Protein AF-A0A6A7KCE5-F1 (afdb_monomer_lite)

Organism: NCBI:txid2655001

Structure (mmCIF, N/CA/C/O backbone):
data_AF-A0A6A7KCE5-F1
#
_entry.id   AF-A0A6A7KCE5-F1
#
loop_
_atom_site.group_PDB
_atom_site.id
_atom_site.type_symbol
_atom_site.label_atom_id
_atom_site.label_alt_id
_atom_site.label_comp_id
_atom_site.label_asym_id
_atom_site.label_entity_id
_atom_site.label_seq_id
_atom_site.pdbx_PDB_ins_code
_atom_site.Cartn_x
_atom_site.Cartn_y
_atom_site.Cartn_z
_atom_site.occupancy
_atom_site.B_iso_or_equiv
_atom_site.auth_seq_id
_atom_site.auth_comp_id
_atom_site.auth_asym_id
_atom_site.auth_atom_id
_atom_site.pdbx_PDB_model_num
ATOM 1 N N . MET A 1 1 ? -9.784 -2.469 41.084 1.00 46.31 1 MET A N 1
ATOM 2 C CA . MET A 1 1 ? -9.410 -1.742 42.316 1.00 46.31 1 MET A CA 1
ATOM 3 C C . MET A 1 1 ? -8.816 -0.360 42.020 1.00 46.31 1 MET A C 1
ATOM 5 O O . MET A 1 1 ? -9.469 0.611 42.358 1.00 46.31 1 MET A O 1
ATOM 9 N N . LYS A 1 2 ? -7.719 -0.232 41.249 1.00 43.25 2 LYS A N 1
ATOM 10 C CA . LYS A 1 2 ? -7.120 1.079 40.878 1.00 43.25 2 LYS A CA 1
ATOM 11 C C . LYS A 1 2 ? -8.030 2.068 40.113 1.00 43.25 2 LYS A C 1
ATOM 13 O O . LYS A 1 2 ? -7.834 3.268 40.221 1.00 43.25 2 LYS A O 1
ATOM 18 N N . ILE A 1 3 ? -9.021 1.582 39.354 1.00 41.06 3 ILE A N 1
ATOM 19 C CA . ILE A 1 3 ? -9.961 2.438 38.593 1.00 41.06 3 ILE A CA 1
ATOM 20 C C . ILE A 1 3 ? -10.984 3.125 39.515 1.00 41.06 3 ILE A C 1
ATOM 22 O O . ILE A 1 3 ? -11.321 4.288 39.305 1.00 41.06 3 ILE A O 1
ATOM 26 N N . ILE A 1 4 ? -11.427 2.428 40.565 1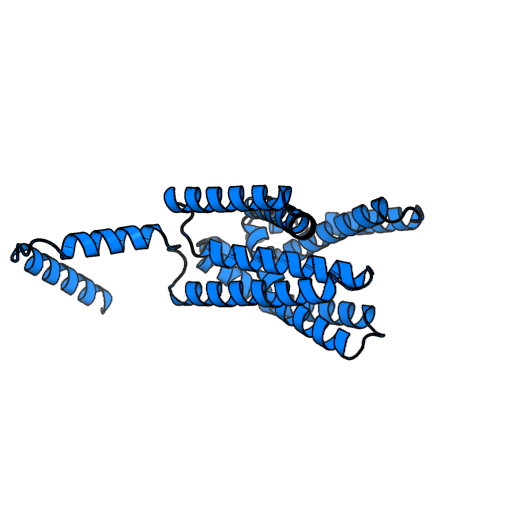.00 46.06 4 ILE A N 1
ATOM 27 C CA . ILE A 1 4 ? -12.390 2.952 41.545 1.00 46.06 4 ILE A CA 1
ATOM 28 C C . ILE A 1 4 ? -11.715 4.023 42.411 1.00 46.06 4 ILE A C 1
ATOM 30 O O . ILE A 1 4 ? -12.285 5.081 42.642 1.00 46.06 4 ILE A O 1
ATOM 34 N N . GLU A 1 5 ? -10.455 3.802 42.789 1.00 44.31 5 GLU A N 1
ATOM 35 C CA . GLU A 1 5 ? -9.625 4.788 43.495 1.00 44.31 5 GLU A CA 1
ATOM 36 C C . GLU A 1 5 ? -9.408 6.071 42.678 1.00 44.31 5 GLU A C 1
ATOM 38 O O . GLU A 1 5 ? -9.480 7.175 43.215 1.00 44.31 5 GLU A O 1
ATOM 43 N N . SER A 1 6 ? -9.205 5.945 41.361 1.00 46.03 6 SER A N 1
ATOM 44 C CA . SER A 1 6 ? -9.100 7.110 40.478 1.00 46.03 6 SER A CA 1
ATOM 45 C C . SER A 1 6 ? -10.426 7.846 40.276 1.00 46.03 6 SER A C 1
ATOM 47 O O . SER A 1 6 ? -10.401 9.055 40.088 1.00 46.03 6 SER A O 1
ATOM 49 N N . GLN A 1 7 ? -11.572 7.159 40.334 1.00 48.94 7 GLN A N 1
ATOM 50 C CA . GLN A 1 7 ? -12.887 7.808 40.265 1.00 48.94 7 GLN A CA 1
ATOM 51 C C . GLN A 1 7 ? -13.210 8.558 41.560 1.00 48.94 7 GLN A C 1
ATOM 53 O O . GLN A 1 7 ? -13.628 9.709 41.494 1.00 48.94 7 GLN A O 1
ATOM 58 N N . LYS A 1 8 ? -12.888 7.967 42.716 1.00 56.38 8 LYS A N 1
ATOM 59 C CA . LYS A 1 8 ? -13.059 8.605 44.028 1.00 56.38 8 LYS A CA 1
ATOM 60 C C . LYS A 1 8 ? -12.206 9.867 44.180 1.00 56.38 8 LYS A C 1
ATOM 62 O O . LYS A 1 8 ? -12.709 10.898 44.600 1.00 56.38 8 LYS A O 1
ATOM 67 N N . ARG A 1 9 ? -10.949 9.830 43.714 1.00 50.66 9 ARG A N 1
ATOM 68 C CA . ARG A 1 9 ? -10.085 11.026 43.662 1.00 50.66 9 ARG A CA 1
ATOM 69 C C . ARG A 1 9 ? -10.615 12.124 42.741 1.00 50.66 9 ARG A C 1
ATOM 71 O O . ARG A 1 9 ? -10.353 13.291 42.993 1.00 50.66 9 ARG A O 1
ATOM 78 N N . ILE A 1 10 ? -11.319 11.776 41.664 1.00 54.38 10 ILE A N 1
ATOM 79 C CA . ILE A 1 10 ? -11.921 12.763 40.754 1.00 54.38 10 ILE A CA 1
ATOM 80 C C . ILE A 1 10 ? -13.156 13.407 41.398 1.00 54.38 10 ILE A C 1
ATOM 82 O O . ILE A 1 10 ? -13.377 14.599 41.212 1.00 54.38 10 ILE A O 1
ATOM 86 N N . GLU A 1 11 ? -13.936 12.649 42.169 1.00 63.12 11 GLU A N 1
ATOM 87 C CA . GLU A 1 11 ? -15.069 13.178 42.939 1.00 63.12 11 GLU A CA 1
ATOM 88 C C . GLU A 1 11 ? -14.607 14.081 44.090 1.00 63.12 11 GLU A C 1
ATOM 90 O O . GLU A 1 11 ? -15.118 15.190 44.217 1.00 63.12 11 GLU A O 1
ATOM 95 N N . GLU A 1 12 ? -13.567 13.687 44.831 1.00 58.75 12 GLU A N 1
ATOM 96 C CA . GLU A 1 12 ? -12.960 14.512 45.889 1.00 58.75 12 GLU A CA 1
ATOM 97 C C . GLU A 1 12 ? -12.362 15.817 45.332 1.00 58.75 12 GLU A C 1
ATOM 99 O O . GLU A 1 12 ? -12.558 16.888 45.901 1.00 58.75 12 GLU A O 1
ATOM 104 N N . LEU A 1 13 ? -11.695 15.772 44.172 1.00 53.16 13 LEU A N 1
ATOM 105 C CA . LEU A 1 13 ? -11.182 16.978 43.508 1.00 53.16 13 LEU A CA 1
ATOM 106 C C . LEU A 1 13 ? -12.303 17.884 42.965 1.00 53.16 13 LEU A C 1
ATOM 108 O O . LEU A 1 13 ? -12.124 19.100 42.909 1.00 53.16 13 LEU A O 1
ATOM 112 N N . ASN A 1 14 ? -13.457 17.319 42.595 1.00 54.06 14 ASN A N 1
ATOM 113 C CA . ASN A 1 14 ? -14.632 18.088 42.174 1.00 54.06 14 ASN A CA 1
ATOM 114 C C . ASN A 1 14 ? -15.358 18.749 43.355 1.00 54.06 14 ASN A C 1
ATOM 116 O O . ASN A 1 14 ? -15.915 19.831 43.181 1.00 54.06 14 ASN A O 1
ATOM 120 N N . GLU A 1 15 ? -15.360 18.136 44.541 1.00 53.59 15 GLU A N 1
ATOM 121 C CA . GLU A 1 15 ? -15.870 18.779 45.760 1.00 53.59 15 GLU A CA 1
ATOM 122 C C . GLU A 1 15 ? -14.943 19.893 46.248 1.00 53.59 15 GLU A C 1
ATOM 124 O O . GLU A 1 15 ? -15.411 20.987 46.560 1.00 53.59 15 GLU A O 1
ATOM 129 N N . ILE A 1 16 ? -13.625 19.673 46.220 1.00 52.59 16 ILE A N 1
ATOM 130 C CA . ILE A 1 16 ? -12.639 20.708 46.568 1.00 52.59 16 ILE A CA 1
ATOM 131 C C . ILE A 1 16 ? -12.721 21.888 45.583 1.00 52.59 16 ILE A C 1
ATOM 133 O O . ILE A 1 16 ? -12.673 23.045 45.996 1.00 52.59 16 ILE A O 1
ATOM 137 N N . GLY A 1 17 ? -12.931 21.614 44.291 1.00 45.28 17 GLY A N 1
ATOM 138 C CA . GLY A 1 17 ? -13.134 22.641 43.263 1.00 45.28 17 GLY A CA 1
ATOM 139 C C . GLY A 1 17 ? -14.465 23.398 43.359 1.00 45.28 17 GLY A C 1
ATOM 140 O O . GLY A 1 17 ? -14.570 24.485 42.805 1.00 45.28 17 GLY A O 1
ATOM 141 N N . LYS A 1 18 ? -15.473 22.869 44.068 1.00 48.34 18 LYS A N 1
ATOM 142 C CA . LYS A 1 18 ? -16.727 23.591 44.357 1.00 48.34 18 LYS A CA 1
ATOM 143 C C . LYS A 1 18 ? -16.596 24.577 45.519 1.00 48.34 18 LYS A C 1
ATOM 145 O O . LYS A 1 18 ? -17.364 25.528 45.575 1.00 48.34 18 LYS A O 1
ATOM 150 N N . HIS A 1 19 ? -15.650 24.351 46.431 1.00 46.03 19 HIS A N 1
ATOM 151 C CA . HIS A 1 19 ? -15.385 25.240 47.568 1.00 46.03 19 HIS A CA 1
ATOM 152 C C . HIS A 1 19 ? -14.344 26.326 47.278 1.00 46.03 19 HIS A C 1
ATOM 154 O O . HIS A 1 19 ? -14.174 27.247 48.072 1.00 46.03 19 HIS A O 1
ATOM 160 N N . LEU A 1 20 ? -13.674 26.237 46.133 1.00 44.22 20 LEU A N 1
ATOM 161 C CA . LEU A 1 20 ? -12.756 27.241 45.628 1.00 44.22 20 LEU A CA 1
ATOM 162 C C . LEU A 1 20 ? -13.367 27.832 44.357 1.00 44.22 20 LEU A C 1
ATOM 164 O O . LEU A 1 20 ? -13.088 27.366 43.254 1.00 44.22 20 LEU A O 1
ATOM 168 N N . GLU A 1 21 ? -14.187 28.873 44.515 1.00 43.47 21 GLU A N 1
ATOM 169 C CA . GLU A 1 21 ? -14.404 29.879 43.468 1.00 43.47 21 GLU A CA 1
ATOM 170 C C . GLU A 1 21 ? -13.057 30.562 43.173 1.00 43.47 21 GLU A C 1
ATOM 172 O O . GLU A 1 21 ? -12.778 31.680 43.589 1.00 43.47 21 GLU A O 1
ATOM 177 N N . VAL A 1 22 ? -12.162 29.840 42.503 1.00 44.31 22 VAL A N 1
ATOM 178 C CA . VAL A 1 22 ? -10.971 30.399 41.875 1.00 44.31 22 VAL A CA 1
ATOM 179 C C . VAL A 1 22 ? -11.332 30.557 40.410 1.00 44.31 22 VAL A C 1
ATOM 181 O O . VAL A 1 22 ? -11.270 29.627 39.600 1.00 44.31 22 VAL A O 1
ATOM 184 N N . GLU A 1 23 ? -11.813 31.760 40.124 1.00 44.47 23 GLU A N 1
ATOM 185 C CA . GLU A 1 23 ? -12.074 32.291 38.799 1.00 44.47 23 GLU A CA 1
ATOM 186 C C . GLU A 1 23 ? -10.864 32.077 37.871 1.00 44.47 23 GLU A C 1
ATOM 188 O O . GLU A 1 23 ? -9.713 32.303 38.241 1.00 44.47 23 GLU A O 1
ATOM 193 N N . GLY A 1 24 ? -11.131 31.661 36.630 1.00 46.12 24 GLY A N 1
ATOM 194 C CA . GLY A 1 24 ? -10.226 31.914 35.506 1.00 46.12 24 GLY A CA 1
ATOM 195 C C . GLY A 1 24 ? -9.700 30.692 34.755 1.00 46.12 24 GLY A C 1
ATOM 196 O O . GLY A 1 24 ? -9.958 30.568 33.561 1.00 46.12 24 GLY A O 1
ATOM 197 N N . GLU A 1 25 ? -8.959 29.780 35.389 1.00 42.69 25 GLU A N 1
ATOM 198 C CA . GLU A 1 25 ? -8.077 28.872 34.619 1.00 42.69 25 GLU A CA 1
ATOM 199 C C . GLU A 1 25 ? -8.590 27.433 34.440 1.00 42.69 25 GLU A C 1
ATOM 201 O O . GLU A 1 25 ? -8.378 26.810 33.392 1.00 42.69 25 GLU A O 1
ATOM 206 N N . ILE A 1 26 ? -9.325 26.894 35.414 1.00 49.47 26 ILE A N 1
ATOM 207 C CA . ILE A 1 26 ? -9.824 25.506 35.383 1.00 49.47 26 ILE A CA 1
ATOM 208 C C . ILE A 1 26 ? -10.863 25.268 34.262 1.00 49.47 26 ILE A C 1
ATOM 210 O O . ILE A 1 26 ? -10.744 24.254 33.561 1.00 49.47 26 ILE A O 1
ATOM 214 N N . PRO A 1 27 ? -11.829 26.176 33.995 1.00 49.03 27 PRO A N 1
ATOM 215 C CA . PRO A 1 27 ? -12.811 25.989 32.922 1.00 49.03 27 PRO A CA 1
ATOM 216 C C . PRO A 1 27 ? -12.160 25.955 31.535 1.00 49.03 27 PRO A C 1
ATOM 218 O O . PRO A 1 27 ? -12.549 25.151 30.690 1.00 49.03 27 PRO A O 1
ATOM 221 N N . ILE A 1 28 ? -11.122 26.771 31.320 1.00 53.22 28 ILE A N 1
ATOM 222 C CA . ILE A 1 28 ? -10.400 26.885 30.045 1.00 53.22 28 ILE A CA 1
ATOM 223 C C . ILE A 1 28 ? -9.588 25.618 29.765 1.00 53.22 28 ILE A C 1
ATOM 225 O O . ILE A 1 28 ? -9.569 25.120 28.636 1.00 53.22 28 ILE A O 1
ATOM 229 N N . ILE A 1 29 ? -8.938 25.054 30.787 1.00 53.22 29 ILE A N 1
ATOM 230 C CA . ILE A 1 29 ? -8.211 23.784 30.668 1.00 53.22 29 ILE A CA 1
ATOM 231 C C . ILE A 1 29 ? -9.194 22.636 30.399 1.00 53.22 29 ILE A C 1
ATOM 233 O O . ILE A 1 29 ? -8.930 21.791 29.538 1.00 53.22 29 ILE A O 1
ATOM 237 N N . TYR A 1 30 ? -10.352 22.623 31.064 1.00 53.19 30 TYR A N 1
ATOM 238 C CA . TYR A 1 30 ? -11.383 21.600 30.869 1.00 53.19 30 TYR A CA 1
ATOM 239 C C . TYR A 1 30 ? -12.011 21.663 29.465 1.00 53.19 30 TYR A C 1
ATOM 241 O O . TYR A 1 30 ? -12.125 20.639 28.782 1.00 53.19 30 TYR A O 1
ATOM 249 N N . GLU A 1 31 ? -12.331 22.867 28.986 1.00 53.81 31 GLU A N 1
ATOM 250 C CA . GLU A 1 31 ? -12.758 23.155 27.611 1.00 53.81 31 GLU A CA 1
ATOM 251 C C . GLU A 1 31 ? -11.693 22.725 26.594 1.00 53.81 31 GLU A C 1
ATOM 253 O O . GLU A 1 31 ? -12.003 21.969 25.671 1.00 53.81 31 GLU A O 1
ATOM 258 N N . ARG A 1 32 ? -10.416 23.090 26.789 1.00 49.25 32 ARG A N 1
ATOM 259 C CA . ARG A 1 32 ? -9.304 22.663 25.916 1.00 49.25 32 ARG A CA 1
ATOM 260 C C . ARG A 1 32 ? -9.139 21.148 25.876 1.00 49.25 32 ARG A C 1
ATOM 262 O O . ARG A 1 32 ? -8.936 20.593 24.797 1.00 49.25 32 ARG A O 1
ATOM 269 N N . ILE A 1 33 ? -9.244 20.448 27.006 1.00 53.72 33 ILE A N 1
ATOM 270 C CA . ILE A 1 33 ? -9.165 18.977 27.059 1.00 53.72 33 ILE A CA 1
ATOM 271 C C . ILE A 1 33 ? -10.357 18.340 26.324 1.00 53.72 33 ILE A C 1
ATOM 273 O O . ILE A 1 33 ? -10.186 17.342 25.613 1.00 53.72 33 ILE A O 1
ATOM 277 N N . LYS A 1 34 ? -11.553 18.929 26.431 1.00 54.22 34 LYS A N 1
ATOM 278 C CA . LYS A 1 34 ? -12.765 18.504 25.712 1.00 54.22 34 LYS A CA 1
ATOM 279 C C . LYS A 1 34 ? -12.653 18.753 24.202 1.00 54.22 34 LYS A C 1
ATOM 281 O O . LYS A 1 34 ? -13.031 17.884 23.415 1.00 54.22 34 LYS A O 1
ATOM 286 N N . LEU A 1 35 ? -12.059 19.874 23.791 1.00 54.28 35 LEU A N 1
ATOM 287 C CA . LEU A 1 35 ? -11.789 20.223 22.391 1.00 54.28 35 LEU A CA 1
ATOM 288 C C . LEU A 1 35 ? -10.691 19.337 21.783 1.00 54.28 35 LEU A C 1
ATOM 290 O O . LEU A 1 35 ? -10.863 18.812 20.685 1.00 54.28 35 LEU A O 1
ATOM 294 N N . MET A 1 36 ? -9.610 19.060 22.523 1.00 49.69 36 MET A N 1
ATOM 295 C CA . MET A 1 36 ? -8.555 18.125 22.107 1.00 49.69 36 MET A CA 1
ATOM 296 C C . MET A 1 36 ? -9.082 16.692 21.954 1.00 49.69 36 MET A C 1
ATOM 298 O O . MET A 1 36 ? -8.759 16.031 20.967 1.00 49.69 36 MET A O 1
ATOM 302 N N . LYS A 1 37 ? -9.960 16.219 22.853 1.00 54.28 37 LYS A N 1
ATOM 303 C CA . LYS A 1 37 ? -10.690 14.941 22.681 1.00 54.28 37 LYS A CA 1
ATOM 304 C C . LYS A 1 37 ? -11.575 14.911 21.428 1.00 54.28 37 LYS A C 1
ATOM 306 O O . LYS A 1 37 ? -11.972 13.834 20.983 1.00 54.28 37 LYS A O 1
ATOM 311 N N . LYS A 1 38 ? -11.894 16.075 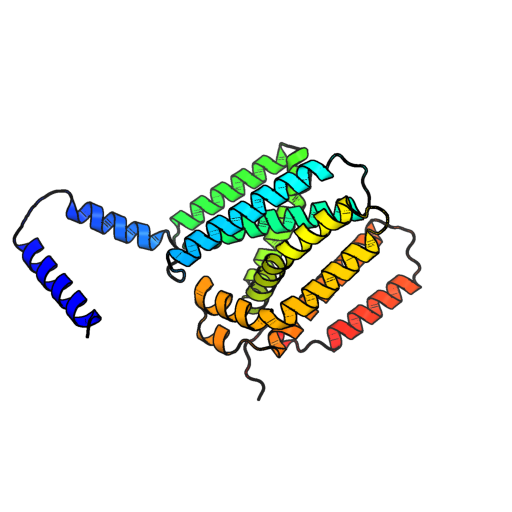20.860 1.00 66.44 38 LYS A N 1
ATOM 312 C CA . LYS A 1 38 ? -12.693 16.212 19.641 1.00 66.44 38 LYS A CA 1
ATOM 313 C C . LYS A 1 38 ? -11.835 16.221 18.374 1.00 66.44 38 LYS A C 1
ATOM 315 O O . LYS A 1 38 ? -12.369 15.880 17.323 1.00 66.44 38 LYS A O 1
ATOM 320 N N . ILE A 1 39 ? -10.555 16.598 18.444 1.00 77.12 39 ILE A N 1
ATOM 321 C CA . ILE A 1 39 ? -9.651 16.697 17.279 1.00 77.12 39 ILE A CA 1
ATOM 322 C C . ILE A 1 39 ? -8.995 15.353 16.955 1.00 77.12 39 ILE A C 1
ATOM 324 O O . ILE A 1 39 ? -8.880 14.996 15.786 1.00 77.12 39 ILE A O 1
ATOM 328 N N . TRP A 1 40 ? -8.583 14.593 17.969 1.00 81.81 40 TRP A N 1
ATOM 329 C CA . TRP A 1 40 ? -7.830 13.352 17.775 1.00 81.81 40 TRP A CA 1
ATOM 330 C C . TRP A 1 40 ? -8.732 12.124 17.643 1.00 81.81 40 TRP A C 1
ATOM 332 O O . TRP A 1 40 ? -9.752 12.018 18.321 1.00 81.81 40 TRP A O 1
ATOM 342 N N . ASN A 1 41 ? -8.328 11.158 16.817 1.00 80.25 41 ASN A N 1
ATOM 343 C CA . ASN A 1 41 ? -9.005 9.873 16.694 1.00 80.25 41 ASN A CA 1
ATOM 344 C C . ASN A 1 41 ? -8.970 9.131 18.042 1.00 80.25 41 ASN A C 1
ATOM 346 O O . ASN A 1 41 ? -7.903 8.771 18.549 1.00 80.25 41 ASN A O 1
ATOM 350 N N . ASN A 1 42 ? -10.155 8.906 18.615 1.00 81.44 42 ASN A N 1
ATOM 351 C CA . ASN A 1 42 ? -10.329 8.292 19.933 1.00 81.44 42 ASN A CA 1
ATOM 352 C C . ASN A 1 42 ? -10.130 6.768 19.930 1.00 81.44 42 ASN A C 1
ATOM 354 O O . ASN A 1 42 ? -9.976 6.175 20.997 1.00 81.44 42 ASN A O 1
ATOM 358 N N . ASN A 1 43 ? -10.087 6.133 18.755 1.00 81.19 43 ASN A N 1
ATOM 359 C CA . ASN A 1 43 ? -9.779 4.707 18.636 1.00 81.19 43 ASN A CA 1
ATOM 360 C C . ASN A 1 43 ? -8.278 4.436 18.832 1.00 81.19 43 ASN A C 1
ATOM 362 O O . ASN A 1 43 ? -7.889 3.351 19.267 1.00 81.19 43 ASN A O 1
ATOM 366 N N . MET A 1 44 ? -7.436 5.442 18.576 1.00 81.12 44 MET A N 1
ATOM 367 C CA . MET A 1 44 ? -5.983 5.333 18.643 1.00 81.12 44 MET A CA 1
ATOM 368 C C . MET A 1 44 ? -5.432 5.853 19.973 1.00 81.12 44 MET A C 1
ATOM 370 O O . MET A 1 44 ? -5.745 6.953 20.430 1.00 81.12 44 MET A O 1
ATOM 374 N N . ASN A 1 45 ? -4.530 5.082 20.582 1.00 85.62 45 ASN A N 1
ATOM 375 C CA . ASN A 1 45 ? -3.789 5.547 21.752 1.00 85.62 45 ASN A CA 1
ATOM 376 C C . ASN A 1 45 ? -2.664 6.527 21.343 1.00 85.62 45 ASN A C 1
ATOM 378 O O . ASN A 1 45 ? -2.260 6.593 20.180 1.00 85.62 45 ASN A O 1
ATOM 382 N N . LYS A 1 46 ? -2.114 7.278 22.311 1.00 85.38 46 LYS A N 1
ATOM 383 C CA . LYS A 1 46 ? -1.051 8.271 22.053 1.00 85.38 46 LYS A CA 1
ATOM 384 C C . LYS A 1 46 ? 0.175 7.664 21.352 1.00 85.38 46 LYS A C 1
ATOM 386 O O . LYS A 1 46 ? 0.723 8.306 20.464 1.00 85.38 46 LYS A O 1
ATOM 391 N N . LYS A 1 47 ? 0.573 6.439 21.718 1.00 86.62 47 LYS A N 1
ATOM 392 C CA . LYS A 1 47 ? 1.731 5.747 21.125 1.00 86.62 47 LYS A CA 1
ATOM 393 C C . LYS A 1 47 ? 1.498 5.432 19.644 1.00 86.62 47 LYS A C 1
ATOM 395 O O . LYS A 1 47 ? 2.336 5.770 18.823 1.00 86.62 47 LYS A O 1
ATOM 400 N N . SER A 1 48 ? 0.344 4.866 19.297 1.00 84.12 48 SER A N 1
ATOM 401 C CA . SER A 1 48 ? -0.053 4.565 17.918 1.00 84.12 48 SER A CA 1
ATOM 402 C C . SER A 1 48 ? -0.125 5.824 17.063 1.00 84.12 48 SER A C 1
ATOM 404 O O . SER A 1 48 ? 0.319 5.790 15.925 1.00 84.12 48 SER A O 1
ATOM 406 N N . ARG A 1 49 ? -0.613 6.947 17.611 1.00 87.62 49 ARG A N 1
ATOM 407 C CA . ARG A 1 49 ? -0.605 8.232 16.893 1.00 87.62 49 ARG A CA 1
ATOM 408 C C . ARG A 1 49 ? 0.814 8.673 16.542 1.00 87.62 49 ARG A C 1
ATOM 410 O O . ARG A 1 49 ? 1.072 8.983 15.391 1.00 87.62 49 ARG A O 1
ATOM 417 N N . ILE A 1 50 ? 1.737 8.644 17.506 1.00 89.44 50 ILE A N 1
ATOM 418 C CA . ILE A 1 50 ? 3.143 9.012 17.265 1.00 89.44 50 ILE A CA 1
ATOM 419 C C . ILE A 1 50 ? 3.776 8.085 16.223 1.00 89.44 50 ILE A C 1
ATOM 421 O O . ILE A 1 50 ? 4.403 8.568 15.289 1.00 89.44 50 ILE A O 1
ATOM 425 N N . ILE A 1 51 ? 3.564 6.771 16.343 1.00 88.81 51 ILE A N 1
ATOM 426 C CA . ILE A 1 51 ? 4.070 5.788 15.375 1.00 88.81 51 ILE A CA 1
ATOM 427 C C . ILE A 1 51 ? 3.557 6.102 13.964 1.00 88.81 51 ILE A C 1
ATOM 429 O O . ILE A 1 51 ? 4.339 6.085 13.022 1.00 88.81 51 ILE A O 1
ATOM 433 N N . PHE A 1 52 ? 2.273 6.432 13.816 1.00 87.88 52 PHE A N 1
ATOM 434 C CA . PHE A 1 52 ? 1.683 6.758 12.516 1.00 87.88 52 PHE A CA 1
ATOM 435 C C . PHE A 1 52 ? 2.251 8.054 11.930 1.00 87.88 52 PHE A C 1
ATOM 437 O O . PHE A 1 52 ? 2.524 8.083 10.736 1.00 87.88 52 PHE A O 1
ATOM 444 N N . VAL A 1 53 ? 2.497 9.088 12.750 1.00 90.12 53 VAL A N 1
ATOM 445 C CA . VAL A 1 53 ? 3.190 10.305 12.283 1.00 90.12 53 VAL A CA 1
ATOM 446 C C . VAL A 1 53 ? 4.586 9.958 11.784 1.00 90.12 53 VAL A C 1
ATOM 448 O O . VAL A 1 53 ? 4.954 10.350 10.685 1.00 90.12 53 VAL A O 1
ATOM 451 N N . VAL A 1 54 ? 5.358 9.216 12.579 1.00 92.75 54 VAL A N 1
ATOM 452 C CA . VAL A 1 54 ? 6.748 8.884 12.243 1.00 92.75 54 VAL A CA 1
ATOM 453 C C . VAL A 1 54 ? 6.811 8.051 10.966 1.00 92.75 54 VAL A C 1
ATOM 455 O O . VAL A 1 54 ? 7.545 8.410 10.052 1.00 92.75 54 VAL A O 1
ATOM 458 N N . ILE A 1 55 ? 6.009 6.987 10.861 1.00 91.38 55 ILE A N 1
ATOM 459 C CA . ILE A 1 55 ? 5.955 6.159 9.649 1.00 91.38 55 ILE A CA 1
ATOM 460 C C . ILE A 1 55 ? 5.470 6.988 8.457 1.00 91.38 55 ILE A C 1
ATOM 462 O O . ILE A 1 55 ? 6.076 6.918 7.393 1.00 91.38 55 ILE A O 1
ATOM 466 N N . GLY A 1 56 ? 4.427 7.804 8.630 1.00 88.69 56 GLY A N 1
ATOM 467 C CA . GLY A 1 56 ? 3.901 8.653 7.563 1.00 88.69 56 GLY A CA 1
ATOM 468 C C . GLY A 1 56 ? 4.941 9.632 7.021 1.00 88.69 56 GLY A C 1
ATOM 469 O O . GLY A 1 56 ? 5.120 9.731 5.810 1.00 88.69 56 GLY A O 1
ATOM 470 N N . LEU A 1 57 ? 5.694 10.291 7.904 1.00 90.31 57 LEU A N 1
ATOM 471 C CA . LEU A 1 57 ? 6.782 11.189 7.512 1.00 90.31 57 LEU A CA 1
ATOM 472 C C . LEU A 1 57 ? 7.926 10.445 6.817 1.00 90.31 57 LEU A C 1
ATOM 474 O O . LEU A 1 57 ? 8.431 10.936 5.813 1.00 90.31 57 LEU A O 1
ATOM 478 N N . ILE A 1 58 ? 8.310 9.261 7.307 1.00 92.25 58 ILE A N 1
ATOM 479 C CA . ILE A 1 58 ? 9.333 8.418 6.668 1.00 92.25 58 ILE A CA 1
ATOM 480 C C . ILE A 1 58 ? 8.916 8.057 5.239 1.00 92.25 58 ILE A C 1
ATOM 482 O O . ILE A 1 58 ? 9.710 8.226 4.315 1.00 92.25 58 ILE A O 1
ATOM 486 N N . LEU A 1 59 ? 7.670 7.605 5.055 1.00 88.38 59 LEU A N 1
ATOM 487 C CA . LEU A 1 59 ? 7.124 7.266 3.740 1.00 88.38 59 LEU A CA 1
ATOM 488 C C . LEU A 1 59 ? 7.175 8.467 2.796 1.00 88.38 59 LEU A C 1
ATOM 490 O O . LEU A 1 59 ? 7.670 8.332 1.680 1.00 88.38 59 LEU A O 1
ATOM 494 N N . ILE A 1 60 ? 6.724 9.640 3.250 1.00 87.12 60 ILE A N 1
ATOM 495 C CA . ILE A 1 60 ? 6.713 10.861 2.436 1.00 87.12 60 ILE A CA 1
ATOM 496 C C . ILE A 1 60 ? 8.136 11.282 2.071 1.00 87.12 60 ILE A C 1
ATOM 498 O O . ILE A 1 60 ? 8.420 11.483 0.893 1.00 87.12 60 ILE A O 1
ATOM 502 N N . ILE A 1 61 ? 9.034 11.410 3.051 1.00 89.06 61 ILE A N 1
ATOM 503 C CA . ILE A 1 61 ? 10.384 11.948 2.837 1.00 89.06 61 ILE A CA 1
ATOM 504 C C . ILE A 1 61 ? 11.188 11.033 1.918 1.00 89.06 61 ILE A C 1
ATOM 506 O O . ILE A 1 61 ? 11.687 11.491 0.892 1.00 89.06 61 ILE A O 1
ATOM 510 N N . ILE A 1 62 ? 11.294 9.743 2.254 1.00 90.62 62 ILE A N 1
ATOM 511 C CA . ILE A 1 62 ? 12.124 8.809 1.485 1.00 90.62 62 ILE A CA 1
ATOM 512 C C . ILE A 1 62 ? 11.582 8.677 0.062 1.00 90.62 62 ILE A C 1
ATOM 514 O O . ILE A 1 62 ? 12.345 8.778 -0.894 1.00 90.62 62 ILE A O 1
ATOM 518 N N . SER A 1 63 ? 10.265 8.529 -0.091 1.00 88.31 63 SER A N 1
ATOM 519 C CA . SER A 1 63 ? 9.657 8.370 -1.414 1.00 88.31 63 SER A CA 1
ATOM 520 C C . SER A 1 63 ? 9.766 9.636 -2.255 1.00 88.31 63 SER A C 1
ATOM 522 O O . SER A 1 63 ? 9.977 9.528 -3.455 1.00 88.31 63 SER A O 1
ATOM 524 N N . SER A 1 64 ? 9.684 10.825 -1.650 1.00 85.44 64 SER A N 1
ATOM 525 C CA . SER A 1 64 ? 9.877 12.092 -2.371 1.00 85.44 64 SER A CA 1
ATOM 526 C C . SER A 1 64 ? 11.319 12.254 -2.853 1.00 85.44 64 SER A C 1
ATOM 528 O O . SER A 1 64 ? 11.541 12.673 -3.986 1.00 85.44 64 SER A O 1
ATOM 530 N N . ILE A 1 65 ? 12.303 11.877 -2.027 1.00 86.25 65 ILE A N 1
ATOM 531 C CA . ILE A 1 65 ? 13.721 11.886 -2.414 1.00 86.25 65 ILE A CA 1
ATOM 532 C C . ILE A 1 65 ? 13.960 10.897 -3.560 1.00 86.25 65 ILE A C 1
ATOM 534 O O . ILE A 1 65 ? 14.532 11.272 -4.582 1.00 86.25 65 ILE A O 1
ATOM 538 N N . SER A 1 66 ? 13.489 9.653 -3.428 1.00 85.88 66 SER A N 1
ATOM 539 C CA . SER A 1 66 ? 13.615 8.634 -4.477 1.00 85.88 66 SER A CA 1
ATOM 540 C C . SER A 1 66 ? 12.924 9.050 -5.776 1.00 85.88 66 SER A C 1
ATOM 542 O O . SER A 1 66 ? 13.502 8.875 -6.848 1.00 85.88 66 SER A O 1
ATOM 544 N N . PHE A 1 67 ? 11.733 9.652 -5.684 1.00 84.31 67 PHE A N 1
ATOM 545 C CA . PHE A 1 67 ? 11.011 10.200 -6.830 1.00 84.31 67 PHE A CA 1
ATOM 546 C C . PHE A 1 67 ? 11.849 11.264 -7.538 1.00 84.31 67 PHE A C 1
ATOM 548 O O . PHE A 1 67 ? 12.060 11.167 -8.740 1.00 84.31 67 PHE A O 1
ATOM 555 N N . PHE A 1 68 ? 12.385 12.240 -6.800 1.00 81.88 68 PHE A N 1
ATOM 556 C CA . PHE A 1 68 ? 13.180 13.324 -7.377 1.00 81.88 68 PHE A CA 1
ATOM 557 C C . PHE A 1 68 ? 14.463 12.825 -8.055 1.00 81.88 68 PHE A C 1
ATOM 559 O O . PHE A 1 68 ? 14.802 13.283 -9.144 1.00 81.88 68 PHE A O 1
ATOM 566 N N . ILE A 1 69 ? 15.152 11.851 -7.449 1.00 83.31 69 ILE A N 1
ATOM 567 C CA . ILE A 1 69 ? 16.354 11.239 -8.035 1.00 83.31 69 ILE A CA 1
ATOM 568 C C . ILE A 1 69 ? 16.014 10.558 -9.365 1.00 83.31 69 ILE A C 1
ATOM 570 O O . ILE A 1 69 ? 16.735 10.733 -10.345 1.00 83.31 69 ILE A O 1
ATOM 574 N N . LYS A 1 70 ? 14.923 9.786 -9.415 1.00 81.69 70 LYS A N 1
ATOM 575 C CA . LYS A 1 70 ? 14.564 8.994 -10.599 1.00 81.69 70 LYS A CA 1
ATOM 576 C C . LYS A 1 70 ? 13.826 9.772 -11.683 1.00 81.69 70 LYS A C 1
ATOM 578 O O . LYS A 1 70 ? 13.962 9.417 -12.843 1.00 81.69 70 LYS A O 1
ATOM 583 N N . TYR A 1 71 ? 13.126 10.851 -11.343 1.00 77.56 71 TYR A N 1
ATOM 584 C CA . TYR A 1 71 ? 12.347 11.647 -12.298 1.00 77.56 71 TYR A CA 1
ATOM 585 C C . TYR A 1 71 ? 13.195 12.252 -13.430 1.00 77.56 71 TYR A C 1
ATOM 587 O O . TYR A 1 71 ? 12.698 12.429 -14.534 1.00 77.56 71 TYR A O 1
ATOM 595 N N . ASN A 1 72 ? 14.471 12.548 -13.162 1.00 73.75 72 ASN A N 1
ATOM 596 C CA . ASN A 1 72 ? 15.383 13.162 -14.134 1.00 73.75 72 ASN A CA 1
ATOM 597 C C . ASN A 1 72 ? 16.169 12.147 -14.989 1.00 73.75 72 ASN A C 1
ATOM 599 O O . ASN A 1 72 ? 17.052 12.558 -15.737 1.00 73.75 72 ASN A O 1
ATOM 603 N N . HIS A 1 73 ? 15.916 10.845 -14.838 1.00 74.06 73 HIS A N 1
ATOM 604 C CA . HIS A 1 73 ? 16.549 9.807 -15.657 1.00 74.06 73 HIS A CA 1
ATOM 605 C C . HIS A 1 73 ? 15.716 9.514 -16.910 1.00 74.06 73 HIS A C 1
ATOM 607 O O . HIS A 1 73 ? 14.525 9.830 -16.953 1.00 74.06 73 HIS A O 1
ATOM 613 N N . ASP A 1 74 ? 16.339 8.894 -17.915 1.00 71.88 74 ASP A N 1
ATOM 614 C CA . ASP A 1 74 ? 15.643 8.497 -19.138 1.00 71.88 74 ASP A CA 1
ATOM 615 C C . ASP A 1 74 ? 14.451 7.570 -18.827 1.00 71.88 74 ASP A C 1
ATOM 617 O O . ASP A 1 74 ? 14.560 6.675 -17.980 1.00 71.88 74 ASP A O 1
ATOM 621 N N . PRO A 1 75 ? 13.296 7.779 -19.484 1.00 66.75 75 PRO A N 1
ATOM 622 C CA . PRO A 1 75 ? 12.079 7.048 -19.180 1.00 66.75 75 PRO A CA 1
ATOM 623 C C . PRO A 1 75 ? 12.168 5.603 -19.679 1.00 66.75 75 PRO A C 1
ATOM 625 O O . PRO A 1 75 ? 11.974 5.319 -20.860 1.00 66.75 75 PRO A O 1
ATOM 628 N N . ASP A 1 76 ? 12.394 4.677 -18.753 1.00 73.25 76 ASP A N 1
ATOM 629 C CA . ASP A 1 76 ? 12.204 3.244 -18.955 1.00 73.25 76 ASP A CA 1
ATOM 630 C C . ASP A 1 76 ? 11.108 2.680 -18.033 1.00 73.25 76 ASP A C 1
ATOM 632 O O . ASP A 1 76 ? 10.600 3.341 -17.118 1.00 73.25 76 ASP A O 1
ATOM 636 N N . PHE A 1 77 ? 10.694 1.438 -18.297 1.00 68.94 77 PHE A N 1
ATOM 637 C CA . PHE A 1 77 ? 9.630 0.774 -17.540 1.00 68.94 77 PHE A CA 1
ATOM 638 C C . PHE A 1 77 ? 9.926 0.722 -16.032 1.00 68.94 77 PHE A C 1
ATOM 640 O O . PHE A 1 77 ? 9.029 0.936 -15.213 1.00 68.94 77 PHE A O 1
ATOM 647 N N . VAL A 1 78 ? 11.182 0.470 -15.659 1.00 72.56 78 VAL A N 1
ATOM 648 C CA . VAL A 1 78 ? 11.610 0.373 -14.258 1.00 72.56 78 VAL A CA 1
ATOM 649 C C . VAL A 1 78 ? 11.534 1.736 -13.575 1.00 72.56 78 VAL A C 1
ATOM 651 O O . VAL A 1 78 ? 11.033 1.838 -12.454 1.00 72.56 78 VAL A O 1
ATOM 654 N N . THR A 1 79 ? 11.928 2.802 -14.263 1.00 75.31 79 THR A N 1
ATOM 655 C CA . THR A 1 79 ? 11.809 4.183 -13.794 1.00 75.31 79 THR A CA 1
ATOM 656 C C . THR A 1 79 ? 10.346 4.555 -13.580 1.00 75.31 79 THR A C 1
ATOM 658 O O . THR A 1 79 ? 10.003 5.034 -12.498 1.00 75.31 79 THR A O 1
ATOM 661 N N . TYR A 1 80 ? 9.444 4.240 -14.516 1.00 72.31 80 TYR A N 1
ATOM 662 C CA . TYR A 1 80 ? 8.005 4.460 -14.316 1.00 72.31 80 TYR A CA 1
ATOM 663 C C . TYR A 1 80 ? 7.435 3.663 -13.138 1.00 72.31 80 TYR A C 1
ATOM 665 O O . TYR A 1 80 ? 6.652 4.206 -12.355 1.00 72.31 80 TYR A O 1
ATOM 673 N N . ALA A 1 81 ? 7.842 2.402 -12.970 1.00 73.38 81 ALA A N 1
ATOM 674 C CA . ALA A 1 81 ? 7.408 1.571 -11.850 1.00 73.38 81 ALA A CA 1
ATOM 675 C C . ALA A 1 81 ? 7.864 2.147 -10.498 1.00 73.38 81 ALA A C 1
ATOM 677 O O . ALA A 1 81 ? 7.080 2.196 -9.548 1.00 73.38 81 ALA A O 1
ATOM 678 N N . ILE A 1 82 ? 9.105 2.637 -10.418 1.00 78.44 82 ILE A N 1
ATOM 679 C CA . ILE A 1 82 ? 9.640 3.289 -9.216 1.00 78.44 82 ILE A CA 1
ATOM 680 C C . ILE A 1 82 ? 8.888 4.590 -8.926 1.00 78.44 82 ILE A C 1
ATOM 682 O O . ILE A 1 82 ? 8.475 4.807 -7.787 1.00 78.44 82 ILE A O 1
ATOM 686 N N . LEU A 1 83 ? 8.665 5.436 -9.935 1.00 77.75 83 LEU A N 1
ATOM 687 C CA . LEU A 1 83 ? 7.932 6.695 -9.769 1.00 77.75 83 LEU A CA 1
ATOM 688 C C . LEU A 1 83 ? 6.497 6.451 -9.288 1.00 77.75 83 LEU A C 1
ATOM 690 O O . LEU A 1 83 ? 6.054 7.100 -8.340 1.00 77.75 83 LEU A O 1
ATOM 694 N N . ALA A 1 84 ? 5.800 5.473 -9.872 1.00 73.62 84 ALA A N 1
ATOM 695 C CA . ALA A 1 84 ? 4.461 5.082 -9.443 1.00 73.62 84 ALA A CA 1
ATOM 696 C C . ALA A 1 84 ? 4.449 4.566 -7.993 1.00 73.62 84 ALA A C 1
ATOM 698 O O . ALA A 1 84 ? 3.605 4.985 -7.198 1.00 73.62 84 ALA A O 1
ATOM 699 N N . ALA A 1 85 ? 5.409 3.713 -7.619 1.00 78.56 85 ALA A N 1
ATOM 700 C CA . ALA A 1 85 ? 5.546 3.225 -6.247 1.00 78.56 85 ALA A CA 1
ATOM 701 C C . ALA A 1 85 ? 5.787 4.376 -5.256 1.00 78.56 85 ALA A C 1
ATOM 703 O O . ALA A 1 85 ? 5.119 4.456 -4.223 1.00 78.56 85 ALA A O 1
ATOM 704 N N . CYS A 1 86 ? 6.673 5.319 -5.590 1.00 83.06 86 CYS A N 1
ATOM 705 C CA . CYS A 1 86 ? 6.908 6.514 -4.784 1.00 83.06 86 CYS A CA 1
ATOM 706 C C . CYS A 1 86 ? 5.628 7.341 -4.593 1.00 83.06 86 CYS A C 1
ATOM 708 O O . CYS A 1 86 ? 5.339 7.745 -3.466 1.00 83.06 86 CYS A O 1
ATOM 710 N N . SER A 1 87 ? 4.831 7.558 -5.645 1.00 76.69 87 SER A N 1
ATOM 711 C CA . SER A 1 87 ? 3.550 8.274 -5.540 1.00 76.69 87 SER A CA 1
ATOM 712 C C . SER A 1 87 ? 2.575 7.586 -4.580 1.00 76.69 87 SER A C 1
ATOM 714 O O . SER A 1 87 ? 1.950 8.260 -3.758 1.00 76.69 87 SER A O 1
ATOM 716 N N . VAL A 1 88 ? 2.483 6.252 -4.629 1.00 77.81 88 VAL A N 1
ATOM 717 C CA . VAL A 1 88 ? 1.640 5.466 -3.712 1.00 77.81 88 VAL A CA 1
ATOM 718 C C . VAL A 1 88 ? 2.109 5.617 -2.265 1.00 77.81 88 VAL A C 1
ATOM 720 O O . VAL A 1 88 ? 1.289 5.843 -1.377 1.00 77.81 88 VAL A O 1
ATOM 723 N N . PHE A 1 89 ? 3.415 5.547 -1.999 1.00 84.50 89 PHE A N 1
ATOM 724 C CA . PHE A 1 89 ? 3.938 5.692 -0.638 1.00 84.50 89 PHE A CA 1
ATOM 725 C C . PHE A 1 89 ? 3.786 7.108 -0.078 1.00 84.50 89 PHE A C 1
ATOM 727 O O . PHE A 1 89 ? 3.511 7.257 1.113 1.00 84.50 89 PHE A O 1
ATOM 734 N N . ILE A 1 90 ? 3.905 8.144 -0.913 1.00 80.25 90 ILE A N 1
ATOM 735 C CA . ILE A 1 90 ? 3.616 9.528 -0.507 1.00 80.25 90 ILE A CA 1
ATOM 736 C C . ILE A 1 90 ? 2.142 9.656 -0.100 1.00 80.25 90 ILE A C 1
ATOM 738 O O . ILE A 1 90 ? 1.853 10.171 0.982 1.00 80.25 90 ILE A O 1
ATOM 742 N N . ALA A 1 91 ? 1.219 9.144 -0.923 1.00 75.06 91 ALA A N 1
ATOM 743 C CA . ALA A 1 91 ? -0.212 9.147 -0.618 1.00 75.06 91 ALA A CA 1
ATOM 744 C C . ALA A 1 91 ? -0.513 8.382 0.681 1.00 75.06 91 ALA A C 1
ATOM 746 O O . ALA A 1 91 ? -1.151 8.923 1.585 1.00 75.06 91 ALA A O 1
ATOM 747 N N . LEU A 1 92 ? 0.042 7.177 0.829 1.00 79.50 92 LEU A N 1
ATOM 748 C CA . LEU A 1 92 ? -0.111 6.359 2.030 1.00 79.50 92 LEU A CA 1
ATOM 749 C C . LEU A 1 92 ? 0.425 7.070 3.280 1.00 79.50 92 LEU A C 1
ATOM 751 O O . LEU A 1 92 ? -0.199 7.041 4.340 1.00 79.50 92 LEU A O 1
ATOM 755 N N . GLY A 1 93 ? 1.579 7.733 3.175 1.00 83.81 93 GLY A N 1
ATOM 756 C CA . GLY A 1 93 ? 2.155 8.484 4.285 1.00 83.81 93 GLY A CA 1
ATOM 757 C C . GLY A 1 93 ? 1.257 9.635 4.740 1.00 83.81 93 GLY A C 1
ATOM 758 O O . GLY A 1 93 ? 1.063 9.821 5.945 1.00 83.81 93 GLY A O 1
ATOM 759 N N . LEU A 1 94 ? 0.640 10.349 3.793 1.00 79.25 94 LEU A N 1
ATOM 760 C CA . LEU A 1 94 ? -0.367 11.371 4.088 1.00 79.25 94 LEU A CA 1
ATOM 761 C C . LEU A 1 94 ? -1.599 10.754 4.756 1.00 79.25 94 LEU A C 1
ATOM 763 O O . LEU A 1 94 ? -2.045 11.248 5.790 1.00 79.25 94 LEU A O 1
ATOM 767 N N . GLU A 1 95 ? -2.122 9.649 4.231 1.00 76.88 95 GLU A N 1
ATOM 768 C CA . GLU A 1 95 ? -3.285 8.955 4.794 1.00 76.88 95 GLU A CA 1
ATOM 769 C C . GLU A 1 95 ? -3.060 8.520 6.244 1.00 76.88 95 GLU A C 1
ATOM 771 O O . GLU A 1 95 ? -3.934 8.732 7.086 1.00 76.88 95 GLU A O 1
ATOM 776 N N . LEU A 1 96 ? -1.883 7.980 6.582 1.00 83.56 96 LEU A N 1
ATOM 777 C CA . LEU A 1 96 ? -1.546 7.612 7.963 1.00 83.56 96 LEU A CA 1
ATOM 778 C C . LEU A 1 96 ? -1.584 8.812 8.907 1.00 83.56 96 LEU A C 1
ATOM 780 O O . LEU A 1 96 ? -2.071 8.682 10.031 1.00 83.56 96 LEU A O 1
ATOM 784 N N . ILE A 1 97 ? -1.097 9.971 8.460 1.00 83.06 97 ILE A N 1
ATOM 785 C CA . ILE A 1 97 ? -1.145 11.213 9.239 1.00 83.06 97 ILE A CA 1
ATOM 786 C C . ILE A 1 97 ? -2.598 11.675 9.388 1.00 83.06 97 ILE A C 1
ATOM 788 O O . ILE A 1 97 ? -3.024 12.037 10.485 1.00 83.06 97 ILE A O 1
ATOM 792 N N . ILE A 1 98 ? -3.390 11.611 8.317 1.00 77.88 98 ILE A N 1
ATOM 793 C CA . ILE A 1 98 ? -4.792 12.040 8.321 1.00 77.88 98 ILE A CA 1
ATOM 794 C C . ILE A 1 98 ? -5.644 11.121 9.229 1.00 77.88 98 ILE A C 1
ATOM 796 O O . ILE A 1 98 ? -6.490 11.611 9.979 1.00 77.88 98 ILE A O 1
ATOM 800 N N . LEU A 1 99 ? -5.366 9.811 9.275 1.00 77.56 99 LEU A N 1
ATOM 801 C CA . LEU A 1 99 ? -6.053 8.820 10.128 1.00 77.56 99 LEU A CA 1
ATOM 802 C C . LEU A 1 99 ? -5.954 9.096 11.639 1.00 77.56 99 LEU A C 1
ATOM 804 O O . LEU A 1 99 ? -6.751 8.574 12.430 1.00 77.56 99 LEU A O 1
ATOM 808 N N . ILE A 1 100 ? -4.995 9.925 12.049 1.00 84.06 100 ILE A N 1
ATOM 809 C CA . ILE A 1 100 ? -4.800 10.343 13.440 1.00 84.06 100 ILE A CA 1
ATOM 810 C C . ILE A 1 100 ? -5.879 11.335 13.884 1.00 84.06 100 ILE A C 1
ATOM 812 O O . ILE A 1 100 ? -6.147 11.457 15.087 1.00 84.06 100 ILE A O 1
ATOM 816 N N . PHE A 1 101 ? -6.515 12.031 12.944 1.00 80.69 101 PHE A N 1
ATOM 817 C CA . PHE A 1 101 ? -7.549 13.010 13.236 1.00 80.69 101 PHE A CA 1
ATOM 818 C C . PHE A 1 101 ? -8.941 12.378 13.303 1.00 80.69 101 PHE A C 1
ATOM 820 O O . PHE A 1 101 ? -9.241 11.331 12.732 1.00 80.69 101 PHE A O 1
ATOM 827 N N . ASN A 1 102 ? -9.825 13.026 14.051 1.00 79.50 102 ASN A N 1
ATOM 828 C CA . ASN A 1 102 ? -11.203 12.602 14.208 1.00 79.50 102 ASN A CA 1
ATOM 829 C C . ASN A 1 102 ? -12.080 13.168 13.086 1.00 79.50 102 ASN A C 1
ATOM 831 O O . ASN A 1 102 ? -12.602 14.277 13.196 1.00 79.50 102 ASN A O 1
ATOM 835 N N . PHE A 1 103 ? -12.329 12.371 12.050 1.00 67.25 103 PHE A N 1
ATOM 8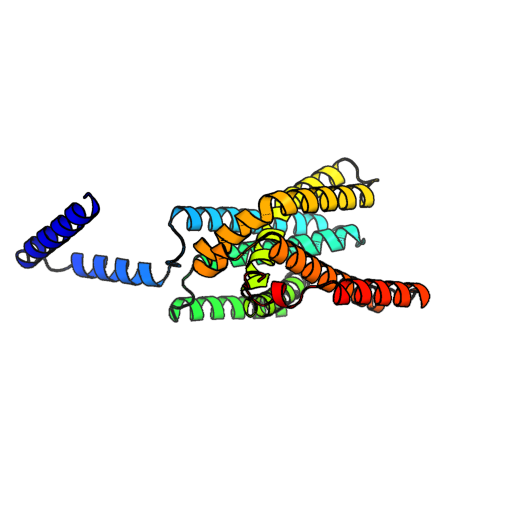36 C CA . PHE A 1 103 ? -13.191 12.760 10.925 1.00 67.25 103 PHE A CA 1
ATOM 837 C C . PHE A 1 103 ? -14.666 12.980 11.285 1.00 67.25 103 PHE A C 1
ATOM 839 O O . PHE A 1 103 ? -15.409 13.542 10.484 1.00 67.25 103 PHE A O 1
ATOM 846 N N . LYS A 1 104 ? -15.115 12.570 12.482 1.00 67.31 104 LYS A N 1
ATOM 847 C CA . LYS A 1 104 ? -16.465 12.915 12.965 1.00 67.31 104 LYS A CA 1
ATOM 848 C C . LYS A 1 104 ? -16.579 14.389 13.360 1.00 67.31 104 LYS A C 1
ATOM 850 O O . LYS A 1 104 ? -17.684 14.882 13.558 1.00 67.31 104 LYS A O 1
ATOM 855 N N . ASN A 1 105 ? -15.457 15.087 13.523 1.00 70.06 105 ASN A N 1
ATOM 856 C CA . ASN A 1 105 ? -15.442 16.502 13.849 1.00 70.06 105 ASN A CA 1
ATOM 857 C C . ASN A 1 105 ? -15.549 17.343 12.571 1.00 70.06 105 ASN A C 1
ATOM 859 O O . ASN A 1 105 ? -14.663 17.305 11.718 1.00 70.06 105 ASN A O 1
ATOM 863 N N . THR A 1 106 ? -16.608 18.147 12.473 1.00 66.00 106 THR A N 1
ATOM 864 C CA . THR A 1 106 ? -16.867 19.038 11.334 1.00 66.00 106 THR A CA 1
ATOM 865 C C . THR A 1 106 ? -15.711 19.999 11.062 1.00 66.00 106 THR A C 1
ATOM 867 O O . THR A 1 106 ? -15.381 20.221 9.907 1.00 66.00 106 THR A O 1
ATOM 870 N N . CYS A 1 107 ? -15.040 20.512 12.098 1.00 67.69 107 CYS A N 1
ATOM 871 C CA . CYS A 1 107 ? -13.911 21.432 11.933 1.00 67.69 107 CYS A CA 1
ATOM 872 C C . CYS A 1 107 ? -12.702 20.736 11.285 1.00 67.69 107 CYS A C 1
ATOM 874 O O . CYS A 1 107 ? -12.151 21.230 10.306 1.00 67.69 107 CYS A O 1
ATOM 876 N N . VAL A 1 108 ? -12.356 19.534 11.763 1.00 67.69 108 VAL A N 1
ATOM 877 C CA . VAL A 1 108 ? -11.304 18.694 11.160 1.00 67.69 108 VAL A CA 1
ATOM 878 C C . VAL A 1 108 ? -11.645 18.382 9.705 1.00 67.69 108 VAL A C 1
ATOM 880 O O . VAL A 1 108 ? -10.796 18.525 8.829 1.00 67.69 108 VAL A O 1
ATOM 883 N N . LYS A 1 109 ? -12.900 18.000 9.439 1.00 62.81 109 LYS A N 1
ATOM 884 C CA . LYS A 1 109 ? -13.378 17.712 8.085 1.00 62.81 109 LYS A CA 1
ATOM 885 C C . LYS A 1 109 ? -13.223 18.926 7.168 1.00 62.81 109 LYS A C 1
ATOM 887 O O . LYS A 1 109 ? -12.685 18.771 6.080 1.00 62.81 109 LYS A O 1
ATOM 892 N N . SER A 1 110 ? -13.643 20.114 7.604 1.00 60.44 110 SER A N 1
ATOM 893 C CA . SER A 1 110 ? -13.543 21.345 6.812 1.00 60.44 110 SER A CA 1
ATOM 894 C C . SER A 1 110 ? -12.096 21.751 6.532 1.00 60.44 110 SER A C 1
ATOM 896 O O . SER A 1 110 ? -11.783 22.096 5.398 1.00 60.44 110 SER A O 1
ATOM 898 N N . ILE A 1 111 ? -11.200 21.656 7.521 1.00 66.19 111 ILE A N 1
ATOM 899 C CA . ILE A 1 111 ? -9.770 21.964 7.340 1.00 66.19 111 ILE A CA 1
ATOM 900 C C . ILE A 1 111 ? -9.136 21.016 6.318 1.00 66.19 111 ILE A C 1
ATOM 902 O O . ILE A 1 111 ? -8.446 21.467 5.409 1.00 66.19 111 ILE A O 1
ATOM 906 N N . LEU A 1 112 ? -9.401 19.711 6.427 1.00 65.75 112 LEU A N 1
ATOM 907 C CA . LEU A 1 112 ? -8.903 18.729 5.460 1.00 65.75 112 LEU A CA 1
ATOM 908 C C . LEU A 1 112 ? -9.431 18.997 4.045 1.00 65.75 112 LEU A C 1
ATOM 910 O O . LEU A 1 112 ? -8.690 18.844 3.080 1.00 65.75 112 LEU A O 1
ATOM 914 N N . LEU A 1 113 ? -10.685 19.436 3.919 1.00 62.78 113 LEU A N 1
ATOM 915 C CA . LEU A 1 113 ? -11.303 19.767 2.633 1.00 62.78 113 LEU A CA 1
ATOM 916 C C . LEU A 1 113 ? -10.677 21.019 2.000 1.00 62.78 113 LEU A C 1
ATOM 918 O O . LEU A 1 113 ? -10.432 21.035 0.798 1.00 62.78 113 LEU A O 1
ATOM 922 N N . ILE A 1 114 ? -10.354 22.032 2.811 1.00 67.31 114 ILE A N 1
ATOM 923 C CA . ILE A 1 114 ? -9.623 23.228 2.368 1.00 67.31 114 ILE A CA 1
ATOM 924 C C . ILE A 1 114 ? -8.213 22.855 1.896 1.00 67.31 114 ILE A C 1
ATOM 926 O O . ILE A 1 114 ? -7.798 23.288 0.824 1.00 67.31 114 ILE A O 1
ATOM 930 N N . LEU A 1 115 ? -7.493 22.022 2.656 1.00 64.50 115 LEU A N 1
ATOM 931 C CA . LEU A 1 115 ? -6.159 21.546 2.272 1.00 64.50 115 LEU A CA 1
ATOM 932 C C . LEU A 1 115 ? -6.196 20.744 0.964 1.00 64.50 115 LEU A C 1
ATOM 934 O O . LEU A 1 115 ? -5.347 20.950 0.099 1.00 64.50 115 LEU A O 1
ATOM 938 N N . LEU A 1 116 ? -7.203 19.882 0.789 1.00 65.31 116 LEU A N 1
ATOM 939 C CA . LEU A 1 116 ? -7.419 19.135 -0.451 1.00 65.31 116 LEU A CA 1
ATOM 940 C C . LEU A 1 116 ? -7.701 20.077 -1.634 1.00 65.31 116 LEU A C 1
ATOM 942 O O . LEU A 1 116 ? -7.113 19.915 -2.699 1.00 65.31 116 LEU A O 1
ATOM 946 N N . GLY A 1 117 ? -8.561 21.081 -1.443 1.00 58.75 117 GLY A N 1
ATOM 947 C CA . GLY A 1 117 ? -8.864 22.089 -2.462 1.00 58.75 117 GLY A CA 1
ATOM 948 C C . GLY A 1 117 ? -7.629 22.896 -2.868 1.00 58.75 117 GLY A C 1
ATOM 949 O O . GLY A 1 117 ? -7.361 23.047 -4.057 1.00 58.75 117 GLY A O 1
ATOM 950 N N . GLY A 1 118 ? -6.828 23.340 -1.894 1.00 62.47 118 GLY A N 1
ATOM 951 C CA . GLY A 1 118 ? -5.560 24.029 -2.145 1.00 62.47 118 GLY A CA 1
ATOM 952 C C . GLY A 1 118 ? -4.553 23.158 -2.897 1.00 62.47 118 GLY A C 1
ATOM 953 O O . GLY A 1 118 ? -3.900 23.633 -3.823 1.00 62.47 118 GLY A O 1
ATOM 954 N N . PHE A 1 119 ? -4.482 21.866 -2.562 1.00 63.69 119 PHE A N 1
ATOM 955 C CA . PHE A 1 119 ? -3.648 20.905 -3.280 1.00 63.69 119 PHE A CA 1
ATOM 956 C C . PHE A 1 119 ? -4.095 20.730 -4.739 1.00 63.69 119 PHE A C 1
ATOM 958 O O . PHE A 1 119 ? -3.267 20.797 -5.642 1.00 63.69 119 PHE A O 1
ATOM 965 N N . ILE A 1 120 ? -5.400 20.577 -4.993 1.00 62.09 120 ILE A N 1
ATOM 966 C CA . ILE A 1 120 ? -5.952 20.477 -6.355 1.00 62.09 120 ILE A CA 1
ATOM 967 C C . ILE A 1 120 ? -5.613 21.728 -7.173 1.00 62.09 120 ILE A C 1
ATOM 969 O O . ILE A 1 120 ? -5.154 21.600 -8.304 1.00 62.09 120 ILE A O 1
ATOM 973 N N . VAL A 1 121 ? -5.781 22.926 -6.603 1.00 64.25 121 VAL A N 1
ATOM 974 C CA . VAL A 1 121 ? -5.434 24.185 -7.282 1.00 64.25 121 VAL A CA 1
ATOM 975 C C . VAL A 1 121 ? -3.937 24.247 -7.593 1.00 64.25 121 VAL A C 1
ATOM 977 O O . VAL A 1 121 ? -3.569 24.564 -8.720 1.00 64.25 121 VAL A O 1
ATOM 980 N N . ALA A 1 122 ? -3.065 23.871 -6.653 1.00 59.75 122 ALA A N 1
ATOM 981 C CA . ALA A 1 122 ? -1.620 23.831 -6.885 1.00 59.75 122 ALA A CA 1
ATOM 982 C C . ALA A 1 122 ? -1.220 22.888 -8.042 1.00 59.75 122 ALA A C 1
ATOM 984 O O . ALA A 1 122 ? -0.287 23.195 -8.784 1.00 59.75 122 ALA A O 1
ATOM 985 N N . ASN A 1 123 ? -1.959 21.790 -8.247 1.00 61.66 123 ASN A N 1
ATOM 986 C CA . ASN A 1 123 ? -1.733 20.853 -9.357 1.00 61.66 123 ASN A CA 1
ATOM 987 C C . ASN A 1 123 ? -2.061 21.438 -10.734 1.00 61.66 123 ASN A C 1
ATOM 989 O O . ASN A 1 123 ? -1.435 21.054 -11.719 1.00 61.66 123 ASN A O 1
ATOM 993 N N . PHE A 1 124 ? -3.026 22.357 -10.821 1.00 60.81 124 PHE A N 1
ATOM 994 C CA . PHE A 1 124 ? -3.384 22.998 -12.090 1.00 60.81 124 PHE A CA 1
ATOM 995 C C . PHE A 1 124 ? -2.320 23.989 -12.576 1.00 60.81 124 PHE A C 1
ATOM 997 O O . PHE A 1 124 ? -2.173 24.168 -13.782 1.00 60.81 124 PHE A O 1
ATOM 1004 N N . TYR A 1 125 ? -1.570 24.613 -11.663 1.00 59.59 125 TYR A N 1
ATOM 1005 C CA . TYR A 1 125 ? -0.651 25.709 -11.993 1.00 59.59 125 TYR A CA 1
ATOM 1006 C C . TYR A 1 125 ? 0.821 25.303 -12.142 1.00 59.59 125 TYR A C 1
ATOM 1008 O O . TYR A 1 125 ? 1.618 26.121 -12.597 1.00 59.59 125 TYR A O 1
ATOM 1016 N N . ASN A 1 126 ? 1.215 24.080 -11.774 1.00 60.94 126 ASN A N 1
ATOM 1017 C CA . ASN A 1 126 ? 2.616 23.658 -11.825 1.00 60.94 126 ASN A CA 1
ATOM 1018 C C . ASN A 1 126 ? 2.777 22.298 -12.517 1.00 60.94 126 ASN A C 1
ATOM 1020 O O . ASN A 1 126 ? 2.344 21.270 -11.998 1.00 60.94 126 ASN A O 1
ATOM 1024 N N . GLU A 1 127 ? 3.440 22.286 -13.677 1.00 55.94 127 GLU A N 1
ATOM 1025 C CA . GLU A 1 127 ? 3.617 21.082 -14.500 1.00 55.94 127 GLU A CA 1
ATOM 1026 C C . GLU A 1 127 ? 4.418 19.975 -13.804 1.00 55.94 127 GLU A C 1
ATOM 1028 O O . GLU A 1 127 ? 4.089 18.801 -13.967 1.00 55.94 127 GLU A O 1
ATOM 1033 N N . HIS A 1 128 ? 5.400 20.323 -12.966 1.00 53.47 128 HIS A N 1
ATOM 1034 C CA . HIS A 1 128 ? 6.161 19.340 -12.184 1.00 53.47 128 HIS A CA 1
ATOM 1035 C C . HIS A 1 128 ? 5.313 18.697 -11.082 1.00 53.47 128 HIS A C 1
ATOM 1037 O O . HIS A 1 128 ? 5.508 17.531 -10.741 1.00 53.47 128 HIS A O 1
ATOM 1043 N N . ILE A 1 129 ? 4.340 19.438 -10.544 1.00 55.91 129 ILE A N 1
ATOM 1044 C CA . ILE A 1 129 ? 3.392 18.912 -9.559 1.00 55.91 129 ILE A CA 1
ATOM 1045 C C . ILE A 1 129 ? 2.306 18.087 -10.273 1.00 55.91 129 ILE A C 1
ATOM 1047 O O . ILE A 1 129 ? 1.897 17.048 -9.755 1.00 55.91 129 ILE A O 1
ATOM 1051 N N . ARG A 1 130 ? 1.888 18.469 -11.489 1.00 56.03 130 ARG A N 1
ATOM 1052 C CA . ARG A 1 130 ? 0.829 17.819 -12.291 1.00 56.03 130 ARG A CA 1
ATOM 1053 C C . ARG A 1 130 ? 1.065 16.320 -12.519 1.00 56.03 130 ARG A C 1
ATOM 1055 O O . ARG A 1 130 ? 0.153 15.520 -12.328 1.00 56.03 130 ARG A O 1
ATOM 1062 N N . THR A 1 131 ? 2.282 15.913 -12.875 1.00 49.47 131 THR A N 1
ATOM 1063 C CA . THR A 1 131 ? 2.578 14.508 -13.221 1.00 49.47 131 THR A CA 1
ATOM 1064 C C . THR A 1 131 ? 2.553 13.585 -11.995 1.00 49.47 131 THR A C 1
ATOM 1066 O O . THR A 1 131 ? 2.011 12.483 -12.061 1.00 49.47 131 THR A O 1
ATOM 1069 N N . GLY A 1 132 ? 3.060 14.045 -10.844 1.00 50.25 132 GLY A N 1
ATOM 1070 C CA . GLY A 1 132 ? 3.007 13.290 -9.582 1.00 50.25 132 GLY A CA 1
ATOM 1071 C C . GLY A 1 132 ? 1.628 13.305 -8.908 1.00 50.25 132 GLY A C 1
ATOM 1072 O O . GLY A 1 132 ? 1.266 12.374 -8.188 1.00 50.25 132 GLY A O 1
ATOM 1073 N N . SER A 1 133 ? 0.828 14.340 -9.160 1.00 51.91 133 SER A N 1
ATOM 1074 C CA . SER A 1 133 ? -0.470 14.539 -8.516 1.00 51.91 133 SER A CA 1
ATOM 1075 C C . SER A 1 133 ? -1.645 13.870 -9.214 1.00 51.91 133 SER A C 1
ATOM 1077 O O . SER A 1 133 ? -2.596 13.519 -8.527 1.00 51.91 133 SER A O 1
ATOM 1079 N N . ILE A 1 134 ? -1.590 13.603 -10.523 1.00 53.19 134 ILE A N 1
ATOM 1080 C CA . ILE A 1 134 ? -2.598 12.761 -11.195 1.00 53.19 134 ILE A CA 1
ATOM 1081 C C . ILE A 1 134 ? -2.586 11.348 -10.595 1.00 53.19 134 ILE A C 1
ATOM 1083 O O . ILE A 1 134 ? -3.637 10.825 -10.233 1.00 53.19 134 ILE A O 1
ATOM 1087 N N . LEU A 1 135 ? -1.398 10.769 -10.390 1.00 52.59 135 LEU A N 1
ATOM 1088 C CA . LEU A 1 135 ? -1.222 9.491 -9.692 1.00 52.59 135 LEU A CA 1
ATOM 1089 C C . LEU A 1 135 ? -1.699 9.558 -8.236 1.00 52.59 135 LEU A C 1
ATOM 1091 O O . LEU A 1 135 ? -2.334 8.618 -7.763 1.00 52.59 135 LEU A O 1
ATOM 1095 N N . LEU A 1 136 ? -1.458 10.673 -7.539 1.00 52.16 136 LEU A N 1
ATOM 1096 C CA . LEU A 1 136 ? -1.947 10.882 -6.174 1.00 52.16 136 LEU A CA 1
ATOM 1097 C C . LEU A 1 136 ? -3.480 11.019 -6.118 1.00 52.16 136 LEU A C 1
ATOM 1099 O O . LEU A 1 136 ? -4.107 10.430 -5.247 1.00 52.16 136 LEU A O 1
ATOM 1103 N N . ILE A 1 137 ? -4.102 11.735 -7.058 1.00 55.66 137 ILE A N 1
ATOM 1104 C CA . ILE A 1 137 ? -5.560 11.896 -7.171 1.00 55.66 137 ILE A CA 1
ATOM 1105 C C . ILE A 1 137 ? -6.216 10.562 -7.520 1.00 55.66 137 ILE A C 1
ATOM 1107 O O . ILE A 1 137 ? -7.205 10.198 -6.893 1.00 55.66 137 ILE A O 1
ATOM 1111 N N . ILE A 1 138 ? -5.656 9.804 -8.467 1.00 54.50 138 ILE A N 1
ATOM 1112 C CA . ILE A 1 138 ? -6.119 8.449 -8.794 1.00 54.50 138 ILE A CA 1
ATOM 1113 C C . ILE A 1 138 ? -5.976 7.541 -7.572 1.00 54.50 138 ILE A C 1
ATOM 1115 O O . ILE A 1 138 ? -6.921 6.833 -7.236 1.00 54.50 138 ILE A O 1
ATOM 1119 N N . SER A 1 139 ? -4.849 7.609 -6.860 1.00 51.94 139 SER A N 1
ATOM 1120 C CA . SER A 1 139 ? -4.637 6.842 -5.628 1.00 51.94 139 SER A CA 1
ATOM 1121 C C . SER A 1 139 ? -5.659 7.214 -4.557 1.00 51.94 139 SER A C 1
ATOM 1123 O O . SER A 1 139 ? -6.253 6.320 -3.972 1.00 51.94 139 SER A O 1
ATOM 1125 N N . ILE A 1 140 ? -5.955 8.504 -4.365 1.00 54.84 140 ILE A N 1
ATOM 1126 C CA . ILE A 1 140 ? -6.974 8.994 -3.424 1.00 54.84 140 ILE A CA 1
ATOM 1127 C C . ILE A 1 140 ? -8.386 8.578 -3.859 1.00 54.84 140 ILE A C 1
ATOM 1129 O O . ILE A 1 140 ? -9.192 8.197 -3.017 1.00 54.84 140 ILE A O 1
ATOM 1133 N N . LEU A 1 141 ? -8.717 8.618 -5.151 1.00 53.06 141 LEU A N 1
ATOM 1134 C CA . LEU A 1 141 ? -10.018 8.176 -5.667 1.00 53.06 141 LEU A CA 1
ATOM 1135 C C . LEU A 1 141 ? -10.201 6.667 -5.488 1.00 53.06 141 LEU A C 1
ATOM 1137 O O . LEU A 1 141 ? -11.231 6.235 -4.973 1.00 53.06 141 LEU A O 1
ATOM 1141 N N . ILE A 1 142 ? -9.185 5.873 -5.838 1.00 52.69 142 ILE A N 1
ATOM 1142 C CA . ILE A 1 142 ? -9.144 4.428 -5.587 1.00 52.69 142 ILE A CA 1
ATOM 1143 C C . ILE A 1 142 ? -9.242 4.166 -4.082 1.00 52.69 142 ILE A C 1
ATOM 1145 O O . ILE A 1 142 ? -10.024 3.323 -3.658 1.00 52.69 142 ILE A O 1
ATOM 1149 N N . PHE A 1 143 ? -8.535 4.932 -3.257 1.00 51.44 143 PHE A N 1
ATOM 1150 C CA . PHE A 1 143 ? -8.587 4.833 -1.805 1.00 51.44 143 PHE A CA 1
ATOM 1151 C C . PHE A 1 143 ? -9.968 5.167 -1.242 1.00 51.44 143 PHE A C 1
ATOM 1153 O O . PHE A 1 143 ? -10.441 4.460 -0.360 1.00 51.44 143 PHE A O 1
ATOM 1160 N N . ILE A 1 144 ? -10.657 6.185 -1.764 1.00 51.88 144 ILE A N 1
ATOM 1161 C CA . ILE A 1 144 ? -12.037 6.525 -1.392 1.00 51.88 144 ILE A CA 1
ATOM 1162 C C . ILE A 1 144 ? -12.978 5.373 -1.765 1.00 51.88 144 ILE A C 1
ATOM 1164 O O . ILE A 1 144 ? -13.769 4.945 -0.924 1.00 51.88 144 ILE A O 1
ATOM 1168 N N . ILE A 1 145 ? -12.858 4.817 -2.976 1.00 52.12 145 ILE A N 1
ATOM 1169 C CA . ILE A 1 145 ? -13.638 3.653 -3.436 1.00 52.12 145 ILE A CA 1
ATOM 1170 C C . ILE A 1 145 ? -13.380 2.434 -2.532 1.00 52.12 145 ILE A C 1
ATOM 1172 O O . ILE A 1 145 ? -14.315 1.768 -2.080 1.00 52.12 145 ILE A O 1
ATOM 1176 N N . ILE A 1 146 ? -12.118 2.170 -2.194 1.00 50.28 146 ILE A N 1
ATOM 1177 C CA . ILE A 1 146 ? -11.728 1.086 -1.288 1.00 50.28 146 ILE A CA 1
ATOM 1178 C C . ILE A 1 146 ? -12.199 1.381 0.148 1.00 50.28 146 ILE A C 1
ATOM 1180 O O . ILE A 1 146 ? -12.619 0.459 0.839 1.00 50.28 146 ILE A O 1
ATOM 1184 N N . ALA A 1 147 ? -12.221 2.636 0.605 1.00 49.94 147 ALA A N 1
ATOM 1185 C CA . ALA A 1 147 ? -12.680 3.031 1.941 1.00 49.94 147 ALA A CA 1
ATOM 1186 C C . ALA A 1 147 ? -14.189 2.819 2.140 1.00 49.94 147 ALA A C 1
ATOM 1188 O O . ALA A 1 147 ? -14.621 2.498 3.254 1.00 49.94 147 ALA A O 1
ATOM 1189 N N . PHE A 1 148 ? -14.994 2.921 1.074 1.00 51.59 148 PHE A N 1
ATOM 1190 C CA . PHE A 1 148 ? -16.392 2.467 1.097 1.00 51.59 148 PHE A CA 1
ATOM 1191 C C . PHE A 1 148 ? -16.496 0.954 1.345 1.00 51.59 148 PHE A C 1
ATOM 1193 O O . PHE A 1 148 ? -17.461 0.483 1.948 1.00 51.59 148 PHE A O 1
ATOM 1200 N N . THR A 1 149 ? -15.443 0.211 1.005 1.00 62.06 149 THR A N 1
ATOM 1201 C CA . THR A 1 149 ? -15.294 -1.226 1.229 1.00 62.06 149 THR A CA 1
ATOM 1202 C C . THR A 1 149 ? -14.365 -1.493 2.417 1.00 62.06 149 THR A C 1
ATOM 1204 O O . THR A 1 149 ? -13.259 -2.016 2.274 1.00 62.06 149 THR A O 1
ATOM 1207 N N . LYS A 1 150 ? -14.826 -1.127 3.622 1.00 64.19 150 LYS A N 1
ATOM 1208 C CA . LYS A 1 150 ? -14.071 -1.174 4.897 1.00 64.19 150 LYS A CA 1
ATOM 1209 C C . LYS A 1 150 ? -13.212 -2.435 5.097 1.00 64.19 150 LYS A C 1
ATOM 1211 O O . LYS A 1 150 ? -12.172 -2.364 5.745 1.00 64.19 150 LYS A O 1
ATOM 1216 N N . ASN A 1 151 ? -13.645 -3.568 4.548 1.00 68.81 151 ASN A N 1
ATOM 1217 C CA . ASN A 1 151 ? -12.996 -4.868 4.692 1.00 68.81 151 ASN A CA 1
ATOM 1218 C C . ASN A 1 151 ? -11.718 -4.990 3.846 1.00 68.81 151 ASN A C 1
ATOM 1220 O O . ASN A 1 151 ? -10.737 -5.546 4.326 1.00 68.81 151 ASN A O 1
ATOM 1224 N N . ILE A 1 152 ? -11.711 -4.448 2.624 1.00 74.94 152 ILE A N 1
ATOM 1225 C CA . ILE A 1 152 ? -10.556 -4.476 1.707 1.00 74.94 152 ILE A CA 1
ATOM 1226 C C . ILE A 1 152 ? -9.554 -3.385 2.084 1.00 74.94 152 ILE A C 1
ATOM 1228 O O . ILE A 1 152 ? -8.346 -3.564 1.958 1.00 74.94 152 ILE A O 1
ATOM 1232 N N . PHE A 1 153 ? -10.063 -2.266 2.597 1.00 76.06 153 PHE A N 1
ATOM 1233 C CA . PHE A 1 153 ? -9.283 -1.093 2.968 1.00 76.06 153 PHE A CA 1
ATOM 1234 C C . PHE A 1 153 ? -8.124 -1.382 3.916 1.00 76.06 153 PHE A C 1
ATOM 1236 O O . PHE A 1 153 ? -7.002 -0.944 3.672 1.00 76.06 153 PHE A O 1
ATOM 1243 N N . SER A 1 154 ? -8.370 -2.165 4.969 1.00 82.19 154 SER A N 1
ATOM 1244 C CA . SER A 1 154 ? -7.298 -2.576 5.877 1.00 82.19 154 SER A CA 1
ATOM 1245 C C . SER A 1 154 ? -6.208 -3.351 5.140 1.00 82.19 154 SER A C 1
ATOM 1247 O O . SER A 1 154 ? -5.022 -3.088 5.338 1.00 82.19 154 SER A O 1
ATOM 1249 N N . THR A 1 155 ? -6.599 -4.289 4.279 1.00 86.31 155 THR A N 1
ATOM 1250 C CA . THR A 1 155 ? -5.656 -5.139 3.549 1.00 86.31 155 THR A CA 1
ATOM 1251 C C . THR A 1 155 ? -4.832 -4.308 2.594 1.00 86.31 155 THR A C 1
ATOM 1253 O O . THR A 1 155 ? -3.617 -4.411 2.626 1.00 86.31 155 THR A O 1
ATOM 1256 N N . PHE A 1 156 ? -5.454 -3.399 1.846 1.00 80.69 156 PHE A N 1
ATOM 1257 C CA . PHE A 1 156 ? -4.743 -2.484 0.959 1.00 80.69 156 PHE A CA 1
ATOM 1258 C C . PHE A 1 156 ? -3.705 -1.631 1.708 1.00 80.69 156 PHE A C 1
ATOM 1260 O O . PHE A 1 156 ? -2.529 -1.645 1.350 1.00 80.69 156 PHE A O 1
ATOM 1267 N N . ILE A 1 157 ? -4.105 -0.963 2.799 1.00 81.44 157 ILE A N 1
ATOM 1268 C CA . ILE A 1 157 ? -3.198 -0.121 3.597 1.00 81.44 157 ILE A CA 1
ATOM 1269 C C . ILE A 1 157 ? -2.056 -0.943 4.183 1.00 81.44 157 ILE A C 1
ATOM 1271 O O . ILE A 1 157 ? -0.894 -0.557 4.089 1.00 81.44 157 ILE A O 1
ATOM 1275 N N . THR A 1 158 ? -2.368 -2.069 4.822 1.00 89.06 158 THR A N 1
ATOM 1276 C CA . THR A 1 158 ? -1.349 -2.879 5.499 1.00 89.06 158 THR A CA 1
ATOM 1277 C C . THR A 1 158 ? -0.430 -3.582 4.506 1.00 89.06 158 THR A C 1
ATOM 1279 O O . THR A 1 158 ? 0.752 -3.737 4.801 1.00 89.06 158 THR A O 1
ATOM 1282 N N . PHE A 1 159 ? -0.939 -3.971 3.335 1.00 87.50 159 PHE A N 1
ATOM 1283 C CA . PHE A 1 159 ? -0.160 -4.520 2.227 1.00 87.50 159 PHE A CA 1
ATOM 1284 C C . PHE A 1 159 ? 0.819 -3.476 1.697 1.00 87.50 159 PHE A C 1
ATOM 1286 O O . PHE A 1 159 ? 2.022 -3.726 1.684 1.00 87.50 159 PHE A O 1
ATOM 1293 N N . ALA A 1 160 ? 0.336 -2.276 1.367 1.00 84.88 160 ALA A N 1
ATOM 1294 C CA . ALA A 1 160 ? 1.190 -1.184 0.916 1.00 84.88 160 ALA A CA 1
ATOM 1295 C C . ALA A 1 160 ? 2.244 -0.832 1.981 1.00 84.88 160 ALA A C 1
ATOM 1297 O O . ALA A 1 160 ? 3.438 -0.825 1.696 1.00 84.88 160 ALA A O 1
ATOM 1298 N N . LEU A 1 161 ? 1.843 -0.664 3.241 1.00 88.69 161 LEU A N 1
ATOM 1299 C CA . LEU A 1 161 ? 2.756 -0.310 4.331 1.00 88.69 161 LEU A CA 1
ATOM 1300 C C . LEU A 1 161 ? 3.859 -1.351 4.550 1.00 88.69 161 LEU A C 1
ATOM 1302 O O . LEU A 1 161 ? 5.020 -0.994 4.736 1.00 88.69 161 LEU A O 1
ATOM 1306 N N . LEU A 1 162 ? 3.506 -2.638 4.518 1.00 92.31 162 LEU A N 1
ATOM 1307 C CA . LEU A 1 162 ? 4.476 -3.721 4.682 1.00 92.31 162 LEU A CA 1
ATOM 1308 C C . LEU A 1 162 ? 5.326 -3.965 3.434 1.00 92.31 162 LEU A C 1
ATOM 1310 O O . LEU A 1 162 ? 6.380 -4.581 3.563 1.00 92.31 162 LEU A O 1
ATOM 1314 N N . SER A 1 163 ? 4.918 -3.480 2.259 1.00 90.38 163 SER A N 1
ATOM 1315 C CA . SER A 1 163 ? 5.736 -3.544 1.041 1.00 90.38 163 SER A CA 1
ATOM 1316 C C . SER A 1 163 ? 6.888 -2.533 1.042 1.00 90.38 163 SER A C 1
ATOM 1318 O O . SER A 1 163 ? 7.891 -2.745 0.366 1.00 90.38 163 SER A O 1
ATOM 1320 N N . PHE A 1 164 ? 6.796 -1.461 1.839 1.00 91.50 164 PHE A N 1
ATOM 1321 C CA . PHE A 1 164 ? 7.773 -0.370 1.821 1.00 91.50 164 PHE A CA 1
ATOM 1322 C C . PHE A 1 164 ? 9.221 -0.801 2.127 1.00 91.50 164 PHE A C 1
ATOM 1324 O O . PHE A 1 164 ? 10.111 -0.429 1.364 1.00 91.50 164 PHE A O 1
ATOM 1331 N N . PRO A 1 165 ? 9.516 -1.626 3.155 1.00 92.06 165 PRO A N 1
ATOM 1332 C CA . PRO A 1 165 ? 10.880 -2.111 3.375 1.00 92.06 165 PRO A CA 1
ATOM 1333 C C . PRO A 1 165 ? 11.430 -2.898 2.179 1.00 92.06 165 PRO A C 1
ATOM 1335 O O . PRO A 1 165 ? 12.586 -2.712 1.814 1.00 92.06 165 PRO A O 1
ATOM 1338 N N . PHE A 1 166 ? 10.595 -3.717 1.530 1.00 93.38 166 PHE A N 1
ATOM 1339 C CA . PHE A 1 166 ? 10.981 -4.474 0.334 1.00 93.38 166 PHE A CA 1
ATOM 1340 C C . PHE A 1 166 ? 11.230 -3.557 -0.860 1.00 93.38 166 PHE A C 1
ATOM 1342 O O . PHE A 1 166 ? 12.156 -3.798 -1.631 1.00 93.38 166 PHE A O 1
ATOM 1349 N N . PHE A 1 167 ? 10.459 -2.478 -0.990 1.00 90.94 167 PHE A N 1
ATOM 1350 C CA . PHE A 1 167 ? 10.718 -1.438 -1.979 1.00 90.94 167 PHE A CA 1
ATOM 1351 C C . PHE A 1 167 ? 12.083 -0.773 -1.753 1.00 90.94 167 PHE A C 1
ATOM 1353 O O . PHE A 1 167 ? 12.881 -0.698 -2.683 1.00 90.94 167 PHE A O 1
ATOM 1360 N N . ILE A 1 168 ? 12.413 -0.382 -0.517 1.00 91.88 168 ILE A N 1
ATOM 1361 C CA . ILE A 1 168 ? 13.733 0.187 -0.197 1.00 91.88 168 ILE A CA 1
ATOM 1362 C C . ILE A 1 168 ? 14.856 -0.814 -0.481 1.00 91.88 168 ILE A C 1
ATOM 1364 O O . ILE A 1 168 ? 15.850 -0.456 -1.110 1.00 91.88 168 ILE A O 1
ATOM 1368 N N . SER A 1 169 ? 14.692 -2.079 -0.088 1.00 91.56 169 SER A N 1
ATOM 1369 C CA . SER A 1 169 ? 15.652 -3.136 -0.423 1.00 91.56 169 SER A CA 1
ATOM 1370 C C . SER A 1 169 ? 15.813 -3.310 -1.934 1.00 91.56 169 SER A C 1
ATOM 1372 O O . SER A 1 169 ? 16.936 -3.476 -2.403 1.00 91.56 169 SER A O 1
ATOM 1374 N N . SER A 1 170 ? 14.723 -3.208 -2.699 1.00 90.56 170 SER A N 1
ATOM 1375 C CA . SER A 1 170 ? 14.760 -3.256 -4.165 1.00 90.56 170 SER A CA 1
ATOM 1376 C C . SER A 1 170 ? 15.590 -2.106 -4.729 1.00 90.56 170 SER A C 1
ATOM 1378 O O . SER A 1 170 ? 16.458 -2.349 -5.558 1.00 90.56 170 SER A O 1
ATOM 1380 N N . LEU A 1 171 ? 15.392 -0.873 -4.246 1.00 88.44 171 LEU A N 1
ATOM 1381 C CA . LEU A 1 171 ? 16.177 0.288 -4.686 1.00 88.44 171 LEU A CA 1
ATOM 1382 C C . LEU A 1 171 ? 17.674 0.114 -4.407 1.00 88.44 171 LEU A C 1
ATOM 1384 O O . LEU A 1 171 ? 18.496 0.410 -5.272 1.00 88.44 171 LEU A O 1
ATOM 1388 N N . VAL A 1 172 ? 18.030 -0.394 -3.224 1.00 90.69 172 VAL A N 1
ATOM 1389 C CA . VAL A 1 172 ? 19.431 -0.667 -2.866 1.00 90.69 172 VAL A CA 1
ATOM 1390 C C . VAL A 1 172 ? 20.029 -1.729 -3.790 1.00 90.69 172 VAL A C 1
ATOM 1392 O O . VAL A 1 172 ? 21.116 -1.530 -4.325 1.00 90.69 172 VAL A O 1
ATOM 1395 N N . LEU A 1 173 ? 19.320 -2.837 -4.018 1.00 92.12 173 LEU A N 1
ATOM 1396 C CA . LEU A 1 173 ? 19.798 -3.918 -4.882 1.00 92.12 173 LEU A CA 1
ATOM 1397 C C . LEU A 1 173 ? 19.915 -3.492 -6.345 1.00 92.12 173 LEU A C 1
ATOM 1399 O O . LEU A 1 173 ? 20.889 -3.861 -6.990 1.00 92.12 173 LEU A O 1
ATOM 1403 N N . LEU A 1 174 ? 18.979 -2.689 -6.853 1.00 88.50 174 LEU A N 1
ATOM 1404 C CA . LEU A 1 174 ? 19.060 -2.109 -8.196 1.00 88.50 174 LEU A CA 1
ATOM 1405 C C . LEU A 1 174 ? 20.285 -1.197 -8.342 1.00 88.50 174 LEU A C 1
ATOM 1407 O O . LEU A 1 174 ? 20.932 -1.209 -9.384 1.00 88.50 174 LEU A O 1
ATOM 1411 N N . GLY A 1 175 ? 20.642 -0.455 -7.289 1.00 85.69 175 GLY A N 1
ATOM 1412 C CA . GLY A 1 175 ? 21.871 0.342 -7.261 1.00 85.69 175 GLY A CA 1
ATOM 1413 C C . GLY A 1 175 ? 23.156 -0.495 -7.286 1.00 85.69 175 GLY A C 1
ATOM 1414 O O . GLY A 1 175 ? 24.167 -0.032 -7.803 1.00 85.69 175 GLY A O 1
ATOM 1415 N N . LEU A 1 176 ? 23.126 -1.721 -6.752 1.00 89.44 176 LEU A N 1
ATOM 1416 C CA . LEU A 1 176 ? 24.279 -2.632 -6.708 1.00 89.44 176 LEU A CA 1
ATOM 1417 C C . LEU A 1 176 ? 24.384 -3.544 -7.942 1.00 89.44 176 LEU A C 1
ATOM 1419 O O . LEU A 1 176 ? 25.485 -3.915 -8.337 1.00 89.44 176 LEU A O 1
ATOM 1423 N N . PHE A 1 177 ? 23.250 -3.915 -8.537 1.00 90.12 177 PHE A N 1
ATOM 1424 C CA . PHE A 1 177 ? 23.144 -4.928 -9.591 1.00 90.12 177 PHE A CA 1
ATOM 1425 C C . PHE A 1 177 ? 22.224 -4.452 -10.726 1.00 90.12 177 PHE A C 1
ATOM 1427 O O . PHE A 1 177 ? 21.230 -5.102 -11.062 1.00 90.12 177 PHE A O 1
ATOM 1434 N N . SER A 1 178 ? 22.557 -3.311 -11.332 1.00 81.00 178 SER A N 1
ATOM 1435 C CA . SER A 1 178 ? 21.727 -2.645 -12.348 1.00 81.00 178 SER A CA 1
ATOM 1436 C C . SER A 1 178 ? 21.434 -3.493 -13.591 1.00 81.00 178 SER A C 1
ATOM 1438 O O . SER A 1 178 ? 20.423 -3.290 -14.242 1.00 81.00 178 SER A O 1
ATOM 1440 N N . SER A 1 179 ? 22.249 -4.498 -13.919 1.00 86.12 179 SER A N 1
ATOM 1441 C CA . SER A 1 179 ? 21.987 -5.393 -15.061 1.00 86.12 179 SER A CA 1
ATOM 1442 C C . SER A 1 179 ? 20.902 -6.453 -14.800 1.00 86.12 179 SER A C 1
ATOM 1444 O O . SER A 1 179 ? 20.567 -7.223 -15.700 1.00 86.12 179 SER A O 1
ATOM 1446 N N . HIS A 1 180 ? 20.363 -6.541 -13.579 1.00 86.94 180 HIS A N 1
ATOM 1447 C CA . HIS A 1 180 ? 19.465 -7.621 -13.147 1.00 86.94 180 HIS A CA 1
ATOM 1448 C C . HIS A 1 180 ? 18.103 -7.124 -12.643 1.00 86.94 180 HIS A C 1
ATOM 1450 O O . HIS A 1 180 ? 17.478 -7.760 -11.792 1.00 86.94 180 HIS A O 1
ATOM 1456 N N . GLU A 1 181 ? 17.613 -6.009 -13.183 1.00 82.31 181 GLU A N 1
ATOM 1457 C CA . GLU A 1 181 ? 16.449 -5.289 -12.650 1.00 82.31 181 GLU A CA 1
ATOM 1458 C C . GLU A 1 181 ? 15.193 -6.160 -12.524 1.00 82.31 181 GLU A C 1
ATOM 1460 O O . GLU A 1 181 ? 14.594 -6.249 -11.451 1.00 82.31 181 GLU A O 1
ATOM 1465 N N . ASN A 1 182 ? 14.847 -6.893 -13.586 1.00 81.56 182 ASN A N 1
ATOM 1466 C CA . ASN A 1 182 ? 13.674 -7.772 -13.603 1.00 81.56 182 ASN A CA 1
ATOM 1467 C C . ASN A 1 182 ? 13.766 -8.899 -12.563 1.00 81.56 182 ASN A C 1
ATOM 1469 O O . ASN A 1 182 ? 12.774 -9.228 -11.912 1.00 81.56 182 ASN A O 1
ATOM 1473 N N . ALA A 1 183 ? 14.957 -9.478 -12.380 1.00 85.62 183 ALA A N 1
ATOM 1474 C CA . ALA A 1 183 ? 15.174 -10.549 -11.412 1.00 85.62 183 ALA A CA 1
ATOM 1475 C C . ALA A 1 183 ? 15.060 -10.032 -9.971 1.00 85.62 183 ALA A C 1
ATOM 1477 O O . ALA A 1 183 ? 14.455 -10.695 -9.128 1.00 85.62 183 ALA A O 1
ATOM 1478 N N . ILE A 1 184 ? 15.586 -8.833 -9.701 1.00 89.12 184 ILE A N 1
ATOM 1479 C CA . ILE A 1 184 ? 15.496 -8.178 -8.390 1.00 89.12 184 ILE A CA 1
ATOM 1480 C C . ILE A 1 184 ? 14.040 -7.870 -8.053 1.00 89.12 184 ILE A C 1
ATOM 1482 O O . ILE A 1 184 ? 13.579 -8.246 -6.977 1.00 89.12 184 ILE A O 1
ATOM 1486 N N . ILE A 1 185 ? 13.299 -7.244 -8.973 1.00 83.88 185 ILE A N 1
ATOM 1487 C CA . ILE A 1 185 ? 11.883 -6.908 -8.765 1.00 83.88 185 ILE A CA 1
ATOM 1488 C C . ILE A 1 185 ? 11.070 -8.180 -8.506 1.00 83.88 185 ILE A C 1
ATOM 1490 O O . ILE A 1 185 ? 10.324 -8.244 -7.528 1.00 83.88 185 ILE A O 1
ATOM 1494 N N . TYR A 1 186 ? 11.250 -9.216 -9.330 1.00 84.69 186 TYR A N 1
ATOM 1495 C CA . TYR A 1 186 ? 10.561 -10.495 -9.155 1.00 84.69 186 TYR A CA 1
ATOM 1496 C C . TYR A 1 186 ? 10.864 -11.126 -7.791 1.00 84.69 186 TYR A C 1
ATOM 1498 O O . TYR A 1 186 ? 9.943 -11.472 -7.048 1.00 84.69 186 TYR A O 1
ATOM 1506 N N . LEU A 1 187 ? 12.146 -11.235 -7.428 1.00 89.25 187 LEU A N 1
ATOM 1507 C CA . LEU A 1 187 ? 12.569 -11.816 -6.156 1.00 89.25 187 LEU A CA 1
ATOM 1508 C C . LEU A 1 187 ? 11.977 -11.048 -4.967 1.00 89.25 187 LEU A C 1
ATOM 1510 O O . LEU A 1 187 ? 11.437 -11.662 -4.048 1.00 89.25 187 LEU A O 1
ATOM 1514 N N . MET A 1 188 ? 12.036 -9.716 -4.994 1.00 91.38 188 MET A N 1
ATOM 1515 C CA . MET A 1 188 ? 11.533 -8.870 -3.908 1.00 91.38 188 MET A CA 1
ATOM 1516 C C . MET A 1 188 ? 10.016 -8.974 -3.757 1.00 91.38 188 MET A C 1
ATOM 1518 O O . MET A 1 188 ? 9.528 -9.080 -2.630 1.00 91.38 188 MET A O 1
ATOM 1522 N N . LEU A 1 189 ? 9.271 -9.031 -4.865 1.00 86.19 189 LEU A N 1
ATOM 1523 C CA . LEU A 1 189 ? 7.827 -9.267 -4.835 1.00 86.19 189 LEU A CA 1
ATOM 1524 C C . LEU A 1 189 ? 7.494 -10.639 -4.242 1.00 86.19 189 LEU A C 1
ATOM 1526 O O . LEU A 1 189 ? 6.639 -10.727 -3.362 1.00 86.19 189 LEU A O 1
ATOM 1530 N N . VAL A 1 190 ? 8.184 -11.704 -4.662 1.00 90.38 190 VAL A N 1
ATOM 1531 C CA . VAL A 1 190 ? 7.956 -13.063 -4.137 1.00 90.38 190 VAL A CA 1
ATOM 1532 C C . VAL A 1 190 ? 8.227 -13.124 -2.635 1.00 90.38 190 VAL A C 1
ATOM 1534 O O . VAL A 1 190 ? 7.386 -13.619 -1.880 1.00 90.38 190 VAL A O 1
ATOM 1537 N N . ILE A 1 191 ? 9.363 -12.589 -2.178 1.00 92.50 191 ILE A N 1
ATOM 1538 C CA . ILE A 1 191 ? 9.698 -12.560 -0.748 1.00 92.50 191 ILE A CA 1
ATOM 1539 C C . ILE A 1 191 ? 8.648 -11.752 0.022 1.00 92.50 191 ILE A C 1
ATOM 1541 O O . ILE A 1 191 ? 8.189 -12.198 1.076 1.00 92.50 191 ILE A O 1
ATOM 1545 N N . PHE A 1 192 ? 8.214 -10.607 -0.508 1.00 93.12 192 PHE A N 1
ATOM 1546 C CA . PHE A 1 192 ? 7.174 -9.798 0.117 1.00 93.12 192 PHE A CA 1
ATOM 1547 C C . PHE A 1 192 ? 5.842 -10.550 0.233 1.00 93.12 192 PHE A C 1
ATOM 1549 O O . PHE A 1 192 ? 5.257 -10.569 1.314 1.00 93.12 192 PHE A O 1
ATOM 1556 N N . PHE A 1 193 ? 5.371 -11.219 -0.823 1.00 89.12 193 PHE A N 1
ATOM 1557 C CA . PHE A 1 193 ? 4.131 -12.000 -0.763 1.00 89.12 193 PHE A CA 1
ATOM 1558 C C . PHE A 1 193 ? 4.213 -13.130 0.268 1.00 89.12 193 PHE A C 1
ATOM 1560 O O . PHE A 1 193 ? 3.261 -13.344 1.024 1.00 89.12 193 PHE A O 1
ATOM 1567 N N . LEU A 1 194 ? 5.353 -13.825 0.345 1.00 91.12 194 LEU A N 1
ATOM 1568 C CA . LEU A 1 194 ? 5.591 -14.851 1.363 1.00 91.12 194 LEU A CA 1
ATOM 1569 C C . LEU A 1 194 ? 5.560 -14.253 2.772 1.00 91.12 194 LEU A C 1
ATOM 1571 O O . LEU A 1 194 ? 4.877 -14.782 3.649 1.00 91.12 194 LEU A O 1
ATOM 1575 N N . PHE A 1 195 ? 6.236 -13.126 2.981 1.00 93.50 195 PHE A N 1
ATOM 1576 C CA . PHE A 1 195 ? 6.239 -12.418 4.256 1.00 93.50 195 PHE A CA 1
ATOM 1577 C C . PHE A 1 195 ? 4.832 -11.950 4.651 1.00 93.50 195 PHE A C 1
ATOM 1579 O O . PHE A 1 195 ? 4.361 -12.251 5.750 1.00 93.50 195 PHE A O 1
ATOM 1586 N N . TYR A 1 196 ? 4.124 -11.267 3.750 1.00 92.12 196 TYR A N 1
ATOM 1587 C CA . TYR A 1 196 ? 2.791 -10.728 4.007 1.00 92.12 196 TYR A CA 1
ATOM 1588 C C . TYR A 1 196 ? 1.770 -11.834 4.273 1.00 92.12 196 TYR A C 1
ATOM 1590 O O . TYR A 1 196 ? 0.897 -11.668 5.120 1.00 92.12 196 TYR A O 1
ATOM 1598 N N . ARG A 1 197 ? 1.909 -13.007 3.649 1.00 88.75 197 ARG A N 1
ATOM 1599 C CA . ARG A 1 197 ? 1.083 -14.176 3.981 1.00 88.75 197 ARG A CA 1
ATOM 1600 C C . ARG A 1 197 ? 1.232 -14.604 5.445 1.00 88.75 197 ARG A C 1
ATOM 1602 O O . ARG A 1 197 ? 0.245 -15.016 6.049 1.00 88.75 197 ARG A O 1
ATOM 1609 N N . LEU A 1 198 ? 2.434 -14.509 6.018 1.00 91.06 198 LEU A N 1
ATOM 1610 C CA . LEU A 1 198 ? 2.705 -14.910 7.404 1.00 91.06 198 LEU A CA 1
ATOM 1611 C C . LEU A 1 198 ? 2.190 -13.881 8.416 1.00 91.06 198 LEU A C 1
ATOM 1613 O O . LEU A 1 198 ? 1.597 -14.246 9.430 1.00 91.06 198 LEU A O 1
ATOM 1617 N N . VAL A 1 199 ? 2.407 -12.590 8.152 1.00 94.06 199 VAL A N 1
ATOM 1618 C CA . VAL A 1 199 ? 2.104 -11.524 9.126 1.00 94.06 199 VAL A CA 1
ATOM 1619 C C . VAL A 1 199 ? 0.764 -10.827 8.882 1.00 94.06 199 VAL A C 1
ATOM 1621 O O . VAL A 1 199 ? 0.202 -10.224 9.800 1.00 94.06 199 VAL A O 1
ATOM 1624 N N . GLY A 1 200 ? 0.226 -10.921 7.666 1.00 90.94 200 GLY A N 1
ATOM 1625 C CA . GLY A 1 200 ? -0.872 -10.096 7.165 1.00 90.94 200 GLY A CA 1
ATOM 1626 C C . GLY A 1 200 ? -2.149 -10.218 7.984 1.00 90.94 200 GLY A C 1
ATOM 1627 O O . GLY A 1 200 ? -2.777 -9.201 8.265 1.00 90.94 200 GLY A O 1
ATOM 1628 N N . VAL A 1 201 ? -2.504 -11.417 8.462 1.00 92.00 201 VAL A N 1
ATOM 1629 C CA . VAL A 1 201 ? -3.693 -11.603 9.316 1.00 92.00 201 VAL A CA 1
ATOM 1630 C C . VAL A 1 201 ? -3.563 -10.775 10.592 1.00 92.00 201 VAL A C 1
ATOM 1632 O O . VAL A 1 201 ? -4.457 -10.004 10.927 1.00 92.00 201 VAL A O 1
ATOM 1635 N N . ASN A 1 202 ? -2.436 -10.888 11.294 1.00 92.56 202 ASN A N 1
ATOM 1636 C CA . ASN A 1 202 ? -2.237 -10.209 12.574 1.00 92.56 202 ASN A CA 1
ATOM 1637 C C . ASN A 1 202 ? -2.215 -8.687 12.413 1.00 92.56 202 ASN A C 1
ATOM 1639 O O . ASN A 1 202 ? -2.813 -7.968 13.218 1.00 92.56 202 ASN A O 1
ATOM 1643 N N . VAL A 1 203 ? -1.569 -8.199 11.354 1.00 91.81 203 VAL A N 1
ATOM 1644 C CA . VAL A 1 203 ? -1.466 -6.762 11.075 1.00 91.81 203 VAL A CA 1
ATOM 1645 C C . VAL A 1 203 ? -2.823 -6.180 10.673 1.00 91.81 203 VAL A C 1
ATOM 1647 O O . VAL A 1 203 ? -3.214 -5.139 11.203 1.00 91.81 203 VAL A O 1
ATOM 1650 N N . ASN A 1 204 ? -3.600 -6.880 9.843 1.00 90.56 204 ASN A N 1
ATOM 1651 C CA . ASN A 1 204 ? -4.961 -6.465 9.496 1.00 90.56 204 ASN A CA 1
ATOM 1652 C C . ASN A 1 204 ? -5.894 -6.449 10.708 1.00 90.56 204 ASN A C 1
ATOM 1654 O O . ASN A 1 204 ? -6.581 -5.457 10.943 1.00 90.56 204 ASN A O 1
ATOM 1658 N N . LYS A 1 205 ? -5.868 -7.488 11.553 1.00 90.81 205 LYS A N 1
ATOM 1659 C CA . LYS A 1 205 ? -6.636 -7.503 12.813 1.00 90.81 205 LYS A CA 1
ATOM 1660 C C . LYS A 1 205 ? -6.311 -6.309 13.696 1.00 90.81 205 LYS A C 1
ATOM 1662 O O . LYS A 1 205 ? -7.211 -5.686 14.266 1.00 90.81 205 LYS A O 1
ATOM 1667 N N . PHE A 1 206 ? -5.023 -5.997 13.821 1.00 89.44 206 PHE A N 1
ATOM 1668 C CA . PHE A 1 206 ? -4.573 -4.836 14.571 1.00 89.44 206 PHE A CA 1
ATOM 1669 C C . PHE A 1 206 ? -5.143 -3.547 13.972 1.00 89.44 206 PHE A C 1
ATOM 1671 O O . PHE A 1 206 ? -5.747 -2.762 14.703 1.00 89.44 206 PHE A O 1
ATOM 1678 N N . PHE A 1 207 ? -5.015 -3.350 12.660 1.00 86.62 207 PHE A N 1
ATOM 1679 C CA . PHE A 1 207 ? -5.476 -2.141 11.980 1.00 86.62 207 PHE A CA 1
ATOM 1680 C C . PHE A 1 207 ? -7.000 -1.957 12.079 1.00 86.62 207 PHE A C 1
ATOM 1682 O O . PHE A 1 207 ? -7.473 -0.918 12.548 1.00 86.62 207 PHE A O 1
ATOM 1689 N N . ILE A 1 208 ? -7.779 -2.991 11.757 1.00 86.50 208 ILE A N 1
ATOM 1690 C CA . ILE A 1 208 ? -9.248 -2.981 11.842 1.00 86.50 208 ILE A CA 1
ATOM 1691 C C . ILE A 1 208 ? -9.697 -2.697 13.284 1.00 86.50 208 ILE A C 1
ATOM 1693 O O . ILE A 1 208 ? -10.510 -1.805 13.544 1.00 86.50 208 ILE A O 1
ATOM 1697 N N . GLY A 1 209 ? -9.134 -3.419 14.255 1.00 85.19 209 GLY A N 1
ATOM 1698 C CA . GLY A 1 209 ? -9.586 -3.358 15.643 1.00 85.19 209 GLY A CA 1
ATOM 1699 C C . GLY A 1 209 ? -9.123 -2.114 16.403 1.00 85.19 209 GLY A C 1
ATOM 1700 O O . GLY A 1 209 ? -9.851 -1.626 17.270 1.00 85.19 209 GLY A O 1
ATOM 1701 N N . ARG A 1 210 ? -7.915 -1.610 16.124 1.00 82.38 210 ARG A N 1
ATOM 1702 C CA . ARG A 1 210 ? -7.291 -0.501 16.870 1.00 82.38 210 ARG A CA 1
ATOM 1703 C C . ARG A 1 210 ? -7.309 0.825 16.124 1.00 82.38 210 ARG A C 1
ATOM 1705 O O . ARG A 1 210 ? -7.485 1.846 16.774 1.00 82.38 210 ARG A O 1
ATOM 1712 N N . CYS A 1 211 ? -7.144 0.836 14.805 1.00 77.38 211 CYS A N 1
ATOM 1713 C CA . CYS A 1 211 ? -7.116 2.086 14.042 1.00 77.38 211 CYS A CA 1
ATOM 1714 C C . CYS A 1 211 ? -8.522 2.489 13.596 1.00 77.38 211 CYS A C 1
ATOM 1716 O O . CYS A 1 211 ? -8.939 3.630 13.807 1.00 77.38 211 CYS A O 1
ATOM 1718 N N . MET A 1 212 ? -9.287 1.536 13.057 1.00 79.12 212 MET A N 1
ATOM 1719 C CA . MET A 1 212 ? -10.650 1.800 12.582 1.00 79.12 212 MET A CA 1
ATOM 1720 C C . MET A 1 212 ? -11.708 1.687 13.694 1.00 79.12 212 MET A C 1
ATOM 1722 O O . MET A 1 212 ? -12.739 2.351 13.631 1.00 79.12 212 MET A O 1
ATOM 1726 N N . GLY A 1 213 ? -11.439 0.901 14.744 1.00 80.06 213 GLY A N 1
ATOM 1727 C CA . GLY A 1 213 ? -12.336 0.713 15.894 1.00 80.06 213 GLY A CA 1
ATOM 1728 C C . GLY A 1 213 ? -13.347 -0.433 15.745 1.00 80.06 213 GLY A C 1
ATOM 1729 O O . GLY A 1 213 ? -14.219 -0.594 16.598 1.00 80.06 213 GLY A O 1
ATOM 1730 N N . PHE A 1 214 ? -13.211 -1.260 14.707 1.00 83.00 214 PHE A N 1
ATOM 1731 C CA . PHE A 1 214 ? -14.107 -2.374 14.374 1.00 83.00 214 PHE A CA 1
ATOM 1732 C C . PHE A 1 214 ? -13.655 -3.673 15.065 1.00 83.00 214 PHE A C 1
ATOM 1734 O O . PHE A 1 214 ? -13.035 -4.563 14.482 1.00 83.00 214 PHE A O 1
ATOM 1741 N N . LYS A 1 215 ? -13.870 -3.762 16.385 1.00 84.88 215 LYS A N 1
ATOM 1742 C CA . LYS A 1 215 ? -13.329 -4.862 17.212 1.00 84.88 215 LYS A CA 1
ATOM 1743 C C . LYS A 1 215 ? -13.933 -6.235 16.906 1.00 84.88 215 LYS A C 1
ATOM 1745 O O . LYS A 1 215 ? -13.253 -7.233 17.138 1.00 84.88 215 LYS A O 1
ATOM 1750 N N . GLN A 1 216 ? -15.196 -6.307 16.487 1.00 83.62 216 GLN A N 1
ATOM 1751 C CA . GLN A 1 216 ? -15.858 -7.589 16.215 1.00 83.62 216 GLN A CA 1
ATOM 1752 C C . GLN A 1 216 ? -15.377 -8.151 14.876 1.00 83.62 216 GLN A C 1
ATOM 1754 O O . GLN A 1 216 ? -14.981 -9.308 14.786 1.00 83.62 216 GLN A O 1
ATOM 1759 N N . GLU A 1 217 ? -15.296 -7.285 13.881 1.00 82.81 217 GLU A N 1
ATOM 1760 C CA . GLU A 1 217 ? -14.787 -7.520 12.538 1.00 82.81 217 GLU A CA 1
ATOM 1761 C C . GLU A 1 217 ? -13.327 -7.976 12.569 1.00 82.81 217 GLU A C 1
ATOM 1763 O O . GLU A 1 217 ? -12.975 -8.995 11.980 1.00 82.81 217 GLU A O 1
ATOM 1768 N N . ALA A 1 218 ? -12.491 -7.319 13.378 1.00 86.50 218 ALA A N 1
ATOM 1769 C CA . ALA A 1 218 ? -11.111 -7.745 13.597 1.00 86.50 218 ALA A CA 1
ATOM 1770 C C . ALA A 1 218 ? -10.998 -9.176 14.156 1.00 86.50 218 ALA A C 1
ATOM 1772 O O . ALA A 1 218 ? -10.022 -9.868 13.892 1.00 86.50 218 ALA A O 1
ATOM 1773 N N . ARG A 1 219 ? -11.972 -9.661 14.936 1.00 86.69 219 ARG A N 1
ATOM 1774 C CA . ARG A 1 219 ? -11.945 -11.053 15.427 1.00 86.69 219 ARG A CA 1
ATOM 1775 C C . ARG A 1 219 ? -12.311 -12.055 14.337 1.00 86.69 219 ARG A C 1
ATOM 1777 O O . ARG A 1 219 ? -11.838 -13.185 14.400 1.00 86.69 219 ARG A O 1
ATOM 1784 N N . MET A 1 220 ? -13.130 -11.635 13.376 1.00 85.88 220 MET A N 1
ATOM 1785 C CA . MET A 1 220 ? -13.606 -12.451 12.258 1.00 85.88 220 MET A CA 1
ATOM 1786 C C . MET A 1 220 ? -12.649 -12.457 11.062 1.00 85.88 220 MET A C 1
ATOM 1788 O O . MET A 1 220 ? -12.819 -13.288 10.180 1.00 85.88 220 MET A O 1
ATOM 1792 N N . TYR A 1 221 ? -11.657 -11.561 11.030 1.00 86.50 221 TYR A N 1
ATOM 1793 C CA . TYR A 1 221 ? -10.634 -11.558 9.987 1.00 86.50 221 TYR A CA 1
ATOM 1794 C C . TYR A 1 221 ? -9.771 -12.824 10.074 1.00 86.50 221 TYR A C 1
ATOM 1796 O O . TYR A 1 221 ? -9.276 -13.176 11.147 1.00 86.50 221 TYR A O 1
ATOM 1804 N N . ASP A 1 222 ? -9.568 -13.526 8.971 1.00 89.38 222 ASP A N 1
ATOM 1805 C CA . ASP A 1 222 ? -8.809 -14.775 8.941 1.00 89.38 222 ASP A CA 1
ATOM 1806 C C . ASP A 1 222 ? -7.947 -14.893 7.677 1.00 89.38 222 ASP A C 1
ATOM 1808 O O . ASP A 1 222 ? -7.839 -13.965 6.874 1.00 89.38 222 ASP A O 1
ATOM 1812 N N . LEU A 1 223 ? -7.258 -16.028 7.538 1.00 88.62 223 LEU A N 1
ATOM 1813 C CA . LEU A 1 223 ? -6.367 -16.266 6.405 1.00 88.62 223 LEU A CA 1
ATOM 1814 C C . LEU A 1 223 ? -7.135 -16.391 5.082 1.00 88.62 223 LEU A C 1
ATOM 1816 O O . LEU A 1 223 ? -6.591 -16.040 4.036 1.00 88.62 223 LEU A O 1
ATOM 1820 N N . VAL A 1 224 ? -8.381 -16.875 5.123 1.00 88.38 224 VAL A N 1
ATOM 1821 C CA . VAL A 1 224 ? -9.230 -16.993 3.935 1.00 88.38 224 VAL A CA 1
ATOM 1822 C C . VAL A 1 224 ? -9.555 -15.596 3.423 1.00 88.38 224 VAL A C 1
ATOM 1824 O O . VAL A 1 224 ? -9.257 -15.296 2.273 1.00 88.38 224 VAL A O 1
ATOM 1827 N N . GLN A 1 225 ? -10.049 -14.703 4.282 1.00 87.19 225 GLN A N 1
ATOM 1828 C CA . GLN A 1 225 ? -10.323 -13.313 3.903 1.00 87.19 225 GLN A CA 1
ATOM 1829 C C . GLN A 1 225 ? -9.074 -12.599 3.382 1.00 87.19 225 GLN A C 1
ATOM 1831 O O . GLN A 1 225 ? -9.138 -11.965 2.330 1.00 87.19 225 GLN A O 1
ATOM 1836 N N . LEU A 1 226 ? -7.928 -12.753 4.058 1.00 88.31 226 LEU A N 1
ATOM 1837 C CA . LEU A 1 226 ? -6.659 -12.179 3.599 1.00 88.31 226 LEU A CA 1
ATOM 1838 C C . LEU A 1 226 ? -6.318 -12.630 2.175 1.00 88.31 226 LEU A C 1
ATOM 1840 O O . LEU A 1 226 ? -6.011 -11.802 1.320 1.00 88.31 226 LEU A O 1
ATOM 1844 N N . LYS A 1 227 ? -6.381 -13.941 1.917 1.00 88.12 227 LYS A N 1
ATOM 1845 C CA . LYS A 1 227 ? -6.065 -14.526 0.610 1.00 88.12 227 LYS A CA 1
ATOM 1846 C C . LYS A 1 227 ? -6.979 -13.971 -0.481 1.00 88.12 227 LYS A C 1
ATOM 1848 O O . LYS A 1 227 ? -6.490 -13.538 -1.519 1.00 88.12 227 LYS A O 1
ATOM 1853 N N . GLU A 1 228 ? -8.287 -13.970 -0.245 1.00 86.44 228 GLU A N 1
ATOM 1854 C CA . GLU A 1 228 ? -9.266 -13.519 -1.238 1.00 86.44 228 GLU A CA 1
ATOM 1855 C C . GLU A 1 228 ? -9.129 -12.019 -1.530 1.00 86.44 228 GLU A C 1
ATOM 1857 O O . GLU A 1 228 ? -9.235 -11.595 -2.679 1.00 86.44 228 GLU A O 1
ATOM 1862 N N . GLN A 1 229 ? -8.810 -11.210 -0.519 1.00 85.06 229 GLN A N 1
ATOM 1863 C CA . GLN A 1 229 ? -8.579 -9.777 -0.698 1.00 85.06 229 GLN A CA 1
ATOM 1864 C C . GLN A 1 229 ? -7.259 -9.478 -1.425 1.00 85.06 229 GLN A C 1
ATOM 1866 O O . GLN A 1 229 ? -7.238 -8.586 -2.271 1.00 85.06 229 GLN A O 1
ATOM 1871 N N . ILE A 1 230 ? -6.181 -10.232 -1.170 1.00 84.62 230 ILE A N 1
ATOM 1872 C CA . ILE A 1 230 ? -4.937 -10.132 -1.958 1.00 84.62 230 ILE A CA 1
ATOM 1873 C C . ILE A 1 230 ? -5.198 -10.523 -3.415 1.00 84.62 230 ILE A C 1
ATOM 1875 O O . ILE A 1 230 ? -4.771 -9.808 -4.318 1.00 84.62 230 ILE A O 1
ATOM 1879 N N . ASN A 1 231 ? -5.926 -11.618 -3.654 1.00 83.12 231 ASN A N 1
ATOM 1880 C CA . ASN A 1 231 ? -6.287 -12.054 -5.004 1.00 83.12 231 ASN A CA 1
ATOM 1881 C C . ASN A 1 231 ? -7.095 -10.985 -5.742 1.00 83.12 231 ASN A C 1
ATOM 1883 O O . ASN A 1 231 ? -6.830 -10.701 -6.904 1.00 83.12 231 ASN A O 1
ATOM 1887 N N . PHE A 1 232 ? -8.048 -10.353 -5.060 1.00 80.56 232 PHE A N 1
ATOM 1888 C CA . PHE A 1 232 ? -8.826 -9.263 -5.634 1.00 80.56 232 PHE A CA 1
ATOM 1889 C C . PHE A 1 232 ? -7.956 -8.057 -6.011 1.00 80.56 232 PHE A C 1
ATOM 1891 O O . PHE A 1 232 ? -8.070 -7.548 -7.125 1.00 80.56 232 PHE A O 1
ATOM 1898 N N . ILE A 1 233 ? -7.047 -7.639 -5.121 1.00 77.50 233 ILE A N 1
ATOM 1899 C CA . ILE A 1 233 ? -6.080 -6.567 -5.406 1.00 77.50 233 ILE A CA 1
ATOM 1900 C C . ILE A 1 233 ? -5.217 -6.942 -6.618 1.00 77.50 233 ILE A C 1
ATOM 1902 O O . ILE A 1 233 ? -5.051 -6.128 -7.523 1.00 77.50 233 ILE A O 1
ATOM 1906 N N . TYR A 1 234 ? -4.716 -8.177 -6.667 1.00 76.88 234 TYR A N 1
ATOM 1907 C CA . TYR A 1 234 ? -3.923 -8.681 -7.786 1.00 76.88 234 TYR A CA 1
ATOM 1908 C C . TYR A 1 234 ? -4.690 -8.622 -9.110 1.00 76.88 234 TYR A C 1
ATOM 1910 O O . TYR A 1 234 ? -4.149 -8.125 -10.091 1.00 76.88 234 TYR A O 1
ATOM 1918 N N . ILE A 1 235 ? -5.952 -9.062 -9.141 1.00 76.00 235 ILE A N 1
ATOM 1919 C CA . ILE A 1 235 ? -6.784 -9.005 -10.351 1.00 76.00 235 ILE A CA 1
ATOM 1920 C C . ILE A 1 235 ? -6.967 -7.564 -10.822 1.00 76.00 235 ILE A C 1
ATOM 1922 O O . ILE A 1 235 ? -6.824 -7.302 -12.012 1.00 76.00 235 ILE A O 1
ATOM 1926 N N . ILE A 1 236 ? -7.243 -6.624 -9.911 1.00 69.19 236 ILE A N 1
ATOM 1927 C CA . ILE A 1 236 ? -7.374 -5.206 -10.273 1.00 69.19 236 ILE A CA 1
ATOM 1928 C C . ILE A 1 236 ? -6.074 -4.698 -10.896 1.00 69.19 236 ILE A C 1
ATOM 1930 O O . ILE A 1 236 ? -6.105 -4.118 -11.978 1.00 69.19 236 ILE A O 1
ATOM 1934 N N . VAL A 1 237 ? -4.933 -4.934 -10.242 1.00 68.56 237 VAL A N 1
ATOM 1935 C CA . VAL A 1 237 ? -3.622 -4.505 -10.752 1.00 68.56 237 VAL A CA 1
ATOM 1936 C C . VAL A 1 237 ? -3.337 -5.142 -12.109 1.00 68.56 237 VAL A C 1
ATOM 1938 O O . VAL A 1 237 ? -2.932 -4.443 -13.031 1.00 68.56 237 VAL A O 1
ATOM 1941 N N . PHE A 1 238 ? -3.607 -6.436 -12.264 1.00 68.88 238 PHE A N 1
ATOM 1942 C CA . PHE A 1 238 ? -3.411 -7.158 -13.515 1.00 68.88 238 PHE A CA 1
ATOM 1943 C C . PHE A 1 238 ? -4.271 -6.581 -14.645 1.00 68.88 238 PHE A C 1
ATOM 1945 O O . PHE A 1 238 ? -3.751 -6.303 -15.723 1.00 68.88 238 PHE A O 1
ATOM 1952 N N . ILE A 1 239 ? -5.559 -6.325 -14.404 1.00 65.81 239 ILE A N 1
ATOM 1953 C CA . ILE A 1 239 ? -6.451 -5.688 -15.385 1.00 65.81 239 ILE A CA 1
ATOM 1954 C C . ILE A 1 239 ? -5.922 -4.302 -15.769 1.00 65.81 239 ILE A C 1
ATOM 1956 O O . ILE A 1 239 ? -5.824 -3.996 -16.954 1.00 65.81 239 ILE A O 1
ATOM 1960 N N . LEU A 1 240 ? -5.541 -3.478 -14.790 1.00 61.50 240 LEU A N 1
ATOM 1961 C CA . LEU A 1 240 ? -5.016 -2.133 -15.043 1.00 61.50 240 LEU A CA 1
ATOM 1962 C C . LEU A 1 240 ? -3.705 -2.161 -15.836 1.00 61.50 240 LEU A C 1
ATOM 1964 O O . LEU A 1 240 ? -3.537 -1.356 -16.748 1.00 61.50 240 LEU A O 1
ATOM 1968 N N . MET A 1 241 ? -2.800 -3.097 -15.535 1.00 63.69 241 MET A N 1
ATOM 1969 C CA . MET A 1 241 ? -1.561 -3.288 -16.295 1.00 63.69 241 MET A CA 1
ATOM 1970 C C . MET A 1 241 ? -1.845 -3.662 -17.750 1.00 63.69 241 MET A C 1
ATOM 1972 O O . MET A 1 241 ? -1.222 -3.104 -18.648 1.00 63.69 241 MET A O 1
ATOM 1976 N N . ASN A 1 242 ? -2.807 -4.556 -17.987 1.00 66.62 242 ASN A N 1
ATOM 1977 C CA . ASN A 1 242 ? -3.210 -4.960 -19.334 1.00 66.62 242 ASN A CA 1
ATOM 1978 C C . ASN A 1 242 ? -3.849 -3.813 -20.120 1.00 66.62 242 ASN A C 1
ATOM 1980 O O . ASN A 1 242 ? -3.471 -3.561 -21.259 1.00 66.62 242 ASN A O 1
ATOM 1984 N N . ILE A 1 243 ? -4.775 -3.077 -19.499 1.00 64.12 243 ILE A N 1
ATOM 1985 C CA . ILE A 1 243 ? -5.393 -1.895 -20.111 1.00 64.12 243 ILE A CA 1
ATOM 1986 C C . ILE A 1 243 ? -4.317 -0.857 -20.453 1.00 64.12 243 ILE A C 1
ATOM 1988 O O . ILE A 1 243 ? -4.315 -0.314 -21.552 1.00 64.12 243 ILE A O 1
ATOM 1992 N N . SER A 1 244 ? -3.382 -0.609 -19.533 1.00 60.47 244 SER A N 1
ATOM 1993 C CA . SER A 1 244 ? -2.261 0.305 -19.756 1.00 60.47 244 SER A CA 1
ATOM 1994 C C . SER A 1 244 ? -1.405 -0.144 -20.945 1.00 60.47 244 SER A C 1
ATOM 1996 O O . SER A 1 244 ? -1.172 0.642 -21.859 1.00 60.47 244 SER A O 1
ATOM 1998 N N . ASN A 1 245 ? -0.998 -1.417 -20.996 1.00 63.66 245 ASN A N 1
ATOM 1999 C CA . ASN A 1 245 ? -0.189 -1.919 -22.108 1.00 63.66 245 ASN A CA 1
ATOM 2000 C C . ASN A 1 245 ? -0.928 -1.806 -23.448 1.00 63.66 245 ASN A C 1
ATOM 2002 O O . ASN A 1 245 ? -0.315 -1.445 -24.443 1.00 63.66 245 ASN A O 1
ATOM 2006 N N . TRP A 1 246 ? -2.247 -2.008 -23.468 1.00 64.38 246 TRP A N 1
ATOM 2007 C CA . TRP A 1 246 ? -3.045 -1.828 -24.679 1.00 64.38 246 TRP A CA 1
ATOM 2008 C C . TRP A 1 246 ? -3.078 -0.372 -25.171 1.00 64.38 246 TRP A C 1
ATOM 2010 O O . TRP A 1 246 ? -2.976 -0.128 -26.370 1.00 64.38 246 TRP A O 1
ATOM 2020 N N . PHE A 1 247 ? -3.178 0.605 -24.264 1.00 55.66 247 PHE A N 1
ATOM 2021 C CA . PHE A 1 247 ? -3.184 2.026 -24.636 1.00 55.66 247 PHE A CA 1
ATOM 2022 C C . PHE A 1 247 ? -1.805 2.569 -25.029 1.00 55.66 247 PHE A C 1
ATOM 2024 O O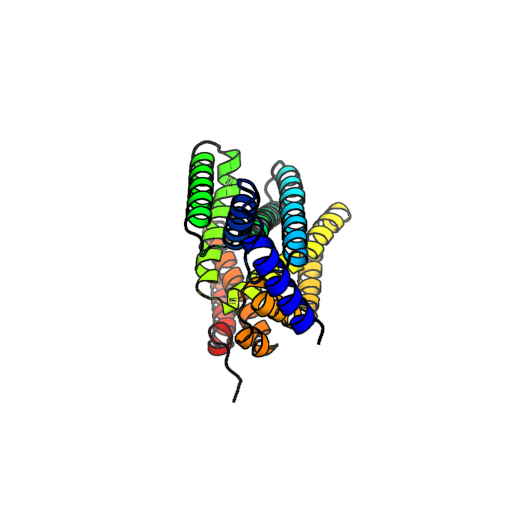 . PHE A 1 247 ? -1.731 3.497 -25.834 1.00 55.66 247 PHE A O 1
ATOM 2031 N N . PHE A 1 248 ? -0.723 2.029 -24.460 1.00 55.56 248 PHE A N 1
ATOM 2032 C CA . PHE A 1 248 ? 0.637 2.546 -24.664 1.00 55.56 248 PHE A CA 1
ATOM 2033 C C . PHE A 1 248 ? 1.493 1.703 -25.619 1.00 55.56 248 PHE A C 1
ATOM 2035 O O . PHE A 1 248 ? 2.547 2.167 -26.051 1.00 55.56 248 PHE A O 1
ATOM 2042 N N . ASN A 1 249 ? 1.053 0.495 -25.978 1.00 55.94 249 ASN A N 1
ATOM 2043 C CA . ASN A 1 249 ? 1.804 -0.443 -26.806 1.00 55.94 249 ASN A CA 1
ATOM 2044 C C . ASN A 1 249 ? 0.891 -1.044 -27.890 1.00 55.94 249 ASN A C 1
ATOM 2046 O O . ASN A 1 249 ? 0.178 -2.022 -27.681 1.00 55.94 249 ASN A O 1
ATOM 2050 N N . ASN A 1 250 ? 0.948 -0.480 -29.101 1.00 52.97 250 ASN A N 1
ATOM 2051 C CA . ASN A 1 250 ? 0.116 -0.893 -30.246 1.00 52.97 250 ASN A CA 1
ATOM 2052 C C . ASN A 1 250 ? 0.489 -2.266 -30.856 1.00 52.97 250 ASN A C 1
ATOM 2054 O O . ASN A 1 250 ? -0.086 -2.658 -31.868 1.00 52.97 250 ASN A O 1
ATOM 2058 N N . ASN A 1 251 ? 1.450 -2.990 -30.273 1.00 54.97 251 ASN A N 1
ATOM 2059 C CA . ASN A 1 251 ? 2.016 -4.225 -30.829 1.00 54.97 251 ASN A CA 1
ATOM 2060 C C . ASN A 1 251 ? 1.541 -5.512 -30.127 1.00 54.97 251 ASN A C 1
ATOM 2062 O O . ASN A 1 251 ? 2.145 -6.570 -30.317 1.00 54.97 251 ASN A O 1
ATOM 2066 N N . GLU A 1 252 ? 0.487 -5.470 -29.308 1.00 59.16 252 GLU A N 1
ATOM 2067 C CA . GLU A 1 252 ? -0.017 -6.697 -28.685 1.00 59.16 252 GLU A CA 1
ATOM 2068 C C . GLU A 1 252 ? -0.718 -7.616 -29.699 1.00 59.16 252 GLU A C 1
ATOM 2070 O O . GLU A 1 252 ? -1.733 -7.270 -30.304 1.00 59.16 252 GLU A O 1
ATOM 2075 N N . MET A 1 253 ? -0.197 -8.838 -29.857 1.00 61.06 253 MET A N 1
ATOM 2076 C CA . MET A 1 253 ? -0.893 -9.905 -30.577 1.00 61.06 253 MET A CA 1
ATOM 2077 C C . MET A 1 253 ? -2.211 -10.251 -29.874 1.00 61.06 253 MET A C 1
ATOM 2079 O O . MET A 1 253 ? -2.253 -10.420 -28.656 1.00 61.06 253 MET A O 1
ATOM 2083 N N . VAL A 1 254 ? -3.263 -10.495 -30.662 1.00 58.69 254 VAL A N 1
ATOM 2084 C CA . VAL A 1 254 ? -4.582 -10.982 -30.205 1.00 58.69 254 VAL A CA 1
ATOM 2085 C C . VAL A 1 254 ? -4.469 -12.177 -29.240 1.00 58.69 254 VAL A C 1
ATOM 2087 O O . VAL A 1 254 ? -5.252 -12.292 -28.301 1.00 58.69 254 VAL A O 1
ATOM 2090 N N . ALA A 1 255 ? -3.463 -13.040 -29.419 1.00 55.06 255 ALA A N 1
ATOM 2091 C CA . ALA A 1 255 ? -3.187 -14.173 -28.535 1.00 55.06 255 ALA A CA 1
ATOM 2092 C C . ALA A 1 255 ? -2.794 -13.764 -27.099 1.00 55.06 255 ALA A C 1
ATOM 2094 O O . ALA A 1 255 ? -3.202 -14.425 -26.145 1.00 55.06 255 ALA A O 1
ATOM 2095 N N . THR A 1 256 ? -2.049 -12.669 -26.925 1.00 68.25 256 THR A N 1
ATOM 2096 C CA . THR A 1 256 ? -1.671 -12.130 -25.608 1.00 68.25 256 THR A CA 1
ATOM 2097 C C . THR A 1 256 ? -2.893 -11.577 -24.886 1.00 68.25 256 THR A C 1
ATOM 2099 O O . THR A 1 256 ? -3.135 -11.923 -23.731 1.00 68.25 256 THR A O 1
ATOM 2102 N N . VAL A 1 257 ? -3.726 -10.813 -25.600 1.00 64.81 257 VAL A N 1
ATOM 2103 C CA . VAL A 1 257 ? -4.992 -10.285 -25.072 1.00 64.81 257 VAL A CA 1
ATOM 2104 C C . VAL A 1 257 ? -5.914 -11.427 -24.643 1.00 64.81 257 VAL A C 1
ATOM 2106 O O . VAL A 1 257 ? -6.425 -11.418 -23.525 1.00 64.81 257 VAL A O 1
ATOM 2109 N N . LEU A 1 258 ? -6.080 -12.451 -25.487 1.00 58.12 258 LEU A N 1
ATOM 2110 C CA . LEU A 1 258 ? -6.885 -13.631 -25.160 1.00 58.12 258 LEU A CA 1
ATOM 2111 C C . LEU A 1 258 ? -6.353 -14.363 -23.923 1.00 58.12 258 LEU A C 1
ATOM 2113 O O . LEU A 1 258 ? -7.130 -14.642 -23.011 1.00 58.12 258 LEU A O 1
ATOM 2117 N N . ASN A 1 259 ? -5.045 -14.623 -23.844 1.00 70.38 259 ASN A N 1
ATOM 2118 C CA . ASN A 1 259 ? -4.438 -15.263 -22.674 1.00 70.38 259 ASN A CA 1
ATOM 2119 C C . ASN A 1 259 ? -4.667 -14.451 -21.393 1.00 70.38 259 ASN A C 1
A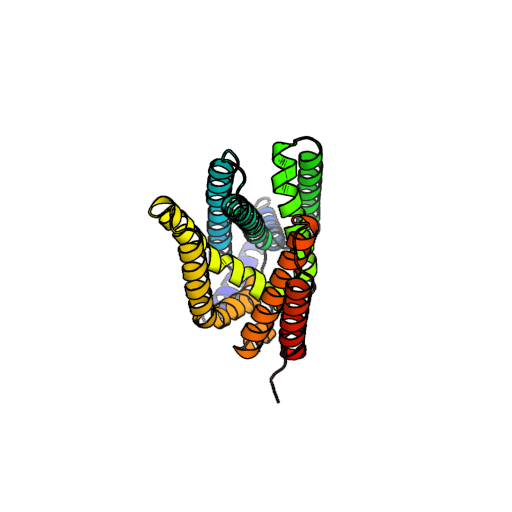TOM 2121 O O . ASN A 1 259 ? -5.060 -15.016 -20.372 1.00 70.38 259 ASN A O 1
ATOM 2125 N N . ASN A 1 260 ? -4.499 -13.131 -21.445 1.00 76.94 260 ASN A N 1
ATOM 2126 C CA . ASN A 1 260 ? -4.701 -12.267 -20.284 1.00 76.94 260 ASN A CA 1
ATOM 2127 C C . ASN A 1 260 ? -6.181 -12.197 -19.875 1.00 76.94 260 ASN A C 1
ATOM 2129 O O . ASN A 1 260 ? -6.486 -12.218 -18.679 1.00 76.94 260 ASN A O 1
ATOM 2133 N N . VAL A 1 261 ? -7.117 -12.218 -20.830 1.00 73.00 261 VAL A N 1
ATOM 2134 C CA . VAL A 1 261 ? -8.560 -12.343 -20.557 1.00 73.00 261 VAL A CA 1
ATOM 2135 C C . VAL A 1 261 ? -8.884 -13.684 -19.895 1.00 73.00 261 VAL A C 1
ATOM 2137 O O . VAL A 1 261 ? -9.600 -13.699 -18.893 1.00 73.00 261 VAL A O 1
ATOM 2140 N N . PHE A 1 262 ? -8.333 -14.803 -20.377 1.00 70.19 262 PHE A N 1
ATOM 2141 C CA . PHE A 1 262 ? -8.553 -16.120 -19.766 1.00 70.19 262 PHE A CA 1
ATOM 2142 C C . PHE A 1 262 ? -7.970 -16.210 -18.354 1.00 70.19 262 PHE A C 1
ATOM 2144 O O . PHE A 1 262 ? -8.661 -16.668 -17.446 1.00 70.19 262 PHE A O 1
ATOM 2151 N N . ILE A 1 263 ? -6.746 -15.722 -18.135 1.00 77.38 263 ILE A N 1
ATOM 2152 C CA . ILE A 1 263 ? -6.126 -15.664 -16.802 1.00 77.38 263 ILE A CA 1
ATOM 2153 C C . ILE A 1 263 ? -6.982 -14.813 -15.856 1.00 77.38 263 ILE A C 1
ATOM 2155 O O . ILE A 1 263 ? -7.260 -15.232 -14.732 1.00 77.38 263 ILE A O 1
ATOM 2159 N N . THR A 1 264 ? -7.469 -13.661 -16.325 1.00 74.56 264 THR A N 1
ATOM 2160 C CA . THR A 1 264 ? -8.371 -12.793 -15.554 1.00 74.56 264 THR A CA 1
ATOM 2161 C C . THR A 1 264 ? -9.678 -13.514 -15.217 1.00 74.56 264 THR A C 1
ATOM 2163 O O . THR A 1 264 ? -10.099 -13.513 -14.062 1.00 74.56 264 THR A O 1
ATOM 2166 N N . GLY A 1 265 ? -10.302 -14.186 -16.189 1.00 64.81 265 GLY A N 1
ATOM 2167 C CA . GLY A 1 265 ? -11.531 -14.959 -15.994 1.00 64.81 265 GLY A CA 1
ATOM 2168 C C . GLY A 1 265 ? -11.364 -16.113 -14.999 1.00 64.81 265 GLY A C 1
ATOM 2169 O O . GLY A 1 265 ? -12.201 -16.297 -14.112 1.00 64.81 265 GLY A O 1
ATOM 2170 N N . ILE A 1 266 ? -10.254 -16.852 -15.083 1.00 73.00 266 ILE A N 1
ATOM 2171 C CA . ILE A 1 266 ? -9.902 -17.925 -14.139 1.00 73.00 266 ILE A CA 1
ATOM 2172 C C . ILE A 1 266 ? -9.680 -17.356 -12.733 1.00 73.00 266 ILE A C 1
ATOM 2174 O O . ILE A 1 266 ? -10.127 -17.938 -11.744 1.00 73.00 266 ILE A O 1
ATOM 2178 N N . ALA A 1 267 ? -9.014 -16.210 -12.613 1.00 78.06 267 ALA A N 1
ATOM 2179 C CA . ALA A 1 267 ? -8.793 -15.577 -11.320 1.00 78.06 267 ALA A CA 1
ATOM 2180 C C . ALA A 1 267 ? -10.115 -15.090 -10.691 1.00 78.06 267 ALA A C 1
ATOM 2182 O O . ALA A 1 267 ? -10.371 -15.366 -9.521 1.00 78.06 267 ALA A O 1
ATOM 2183 N N . ILE A 1 268 ? -10.988 -14.443 -11.474 1.00 76.25 268 ILE A N 1
ATOM 2184 C CA . ILE A 1 268 ? -12.313 -13.949 -11.048 1.00 76.25 268 ILE A CA 1
ATOM 2185 C C . ILE A 1 268 ? -13.214 -15.097 -10.575 1.00 76.25 268 ILE A C 1
ATOM 2187 O O . ILE A 1 268 ? -13.902 -14.970 -9.563 1.00 76.25 268 ILE A O 1
ATOM 2191 N N . THR A 1 269 ? -13.220 -16.221 -11.294 1.00 71.69 269 THR A N 1
ATOM 2192 C CA . THR A 1 269 ? -14.081 -17.376 -10.977 1.00 71.69 269 THR A CA 1
ATOM 2193 C C . THR A 1 269 ? -13.637 -18.142 -9.733 1.00 71.69 269 THR A C 1
ATOM 2195 O O . THR A 1 269 ? -14.476 -18.741 -9.063 1.00 71.69 269 THR A O 1
ATOM 2198 N N . ASN A 1 270 ? -12.353 -18.083 -9.373 1.00 78.25 270 ASN A N 1
ATOM 2199 C CA . ASN A 1 270 ? -11.818 -18.732 -8.173 1.00 78.25 270 ASN A CA 1
ATOM 2200 C C . ASN A 1 270 ? -11.946 -17.890 -6.896 1.00 78.25 270 ASN A C 1
ATOM 2202 O O . ASN A 1 270 ? -11.618 -18.376 -5.811 1.00 78.25 270 ASN A O 1
ATOM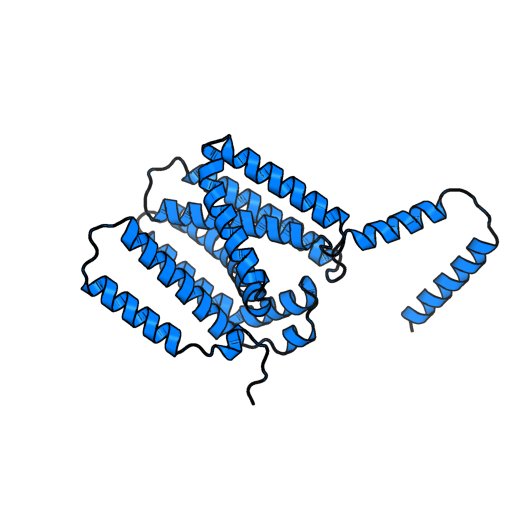 2206 N N . ILE A 1 271 ? -12.419 -16.646 -7.006 1.00 81.00 271 ILE A N 1
ATOM 2207 C CA . ILE A 1 271 ? -12.596 -15.763 -5.860 1.00 81.00 271 ILE A CA 1
ATOM 2208 C C . ILE A 1 271 ? -13.871 -16.101 -5.085 1.00 81.00 271 ILE A C 1
ATOM 2210 O O . ILE A 1 271 ? -14.985 -16.121 -5.618 1.00 81.00 271 ILE A O 1
ATOM 2214 N N . LYS A 1 272 ? -13.734 -16.246 -3.765 1.00 83.69 272 LYS A N 1
ATOM 2215 C CA . LYS A 1 272 ? -14.881 -16.272 -2.850 1.00 83.69 272 LYS A CA 1
ATOM 2216 C C . LYS A 1 272 ? -15.333 -14.844 -2.552 1.00 83.69 272 LYS A C 1
ATOM 2218 O O . LYS A 1 272 ? -14.979 -14.265 -1.526 1.00 83.69 272 LYS A O 1
ATOM 2223 N N . TRP A 1 273 ? -16.188 -14.294 -3.414 1.00 77.88 273 TRP A N 1
ATOM 2224 C CA . TRP A 1 273 ? -16.695 -12.913 -3.321 1.00 77.88 273 TRP A CA 1
ATOM 2225 C C . TRP A 1 273 ? -17.252 -12.535 -1.946 1.00 77.88 273 TRP A C 1
ATOM 2227 O O . TRP A 1 273 ? -17.091 -11.400 -1.497 1.00 77.88 273 TRP A O 1
ATOM 2237 N N . ARG A 1 274 ? -17.857 -13.495 -1.234 1.00 77.56 274 ARG A N 1
ATOM 2238 C CA . ARG A 1 274 ? -18.368 -13.245 0.116 1.00 77.56 274 ARG A CA 1
ATOM 2239 C C . ARG A 1 274 ? -17.273 -12.872 1.113 1.00 77.56 274 ARG A C 1
ATOM 2241 O O . ARG A 1 274 ? -17.475 -11.960 1.905 1.00 77.56 274 ARG A O 1
ATOM 2248 N N . CYS A 1 275 ? -16.116 -13.522 1.025 1.00 77.44 275 CYS A N 1
ATOM 2249 C CA . CYS A 1 275 ? -14.971 -13.300 1.907 1.00 77.44 275 CYS A CA 1
ATOM 2250 C C . CYS A 1 275 ? -14.268 -11.958 1.640 1.00 77.44 275 CYS A C 1
ATOM 2252 O O . CYS A 1 275 ? -13.515 -11.478 2.482 1.00 77.44 275 CYS A O 1
ATOM 2254 N N . ILE A 1 276 ? -14.515 -11.334 0.485 1.00 71.25 276 ILE A N 1
ATOM 2255 C CA . ILE A 1 276 ? -13.985 -10.007 0.159 1.00 71.25 276 ILE A CA 1
ATOM 2256 C C . ILE A 1 276 ? -14.808 -8.922 0.858 1.00 71.25 276 ILE A C 1
ATOM 2258 O O . ILE A 1 276 ? -14.254 -8.054 1.537 1.00 71.25 276 ILE A O 1
ATOM 2262 N N . PHE A 1 277 ? -16.133 -8.976 0.693 1.00 73.88 277 PHE A N 1
ATOM 2263 C CA . PHE A 1 277 ? -17.039 -7.882 1.052 1.00 73.88 277 PHE A CA 1
ATOM 2264 C C . PHE A 1 277 ? -17.714 -8.034 2.416 1.00 73.88 277 PHE A C 1
ATOM 2266 O O . PHE A 1 277 ? -18.193 -7.038 2.961 1.00 73.88 277 PHE A O 1
ATOM 2273 N N . TRP A 1 278 ? -17.723 -9.232 3.010 1.00 74.94 278 TRP A N 1
ATOM 2274 C CA . TRP A 1 278 ? -18.390 -9.485 4.289 1.00 74.94 278 TRP A CA 1
ATOM 2275 C C . TRP A 1 278 ? -17.519 -10.296 5.250 1.00 74.94 278 TRP A C 1
ATOM 2277 O O . TRP A 1 278 ? -16.865 -11.265 4.875 1.00 74.94 278 TRP A O 1
ATOM 2287 N N . PHE A 1 279 ? -17.557 -9.914 6.528 1.00 63.25 279 PHE A N 1
ATOM 2288 C CA . PHE A 1 279 ? -16.976 -10.701 7.610 1.00 63.25 279 PHE A CA 1
ATOM 2289 C C . PHE A 1 279 ? -17.927 -11.838 7.972 1.00 63.25 279 PHE A C 1
ATOM 2291 O O . PHE A 1 279 ? -18.777 -11.700 8.851 1.00 63.25 279 PHE A O 1
ATOM 2298 N N . THR A 1 280 ? -17.818 -12.955 7.270 1.00 57.00 280 THR A N 1
ATOM 2299 C CA . THR A 1 280 ? -18.590 -14.159 7.577 1.00 57.00 280 THR A CA 1
ATOM 2300 C C . THR A 1 280 ? -17.698 -15.183 8.260 1.00 57.00 280 THR A C 1
ATOM 2302 O O . THR A 1 280 ? -16.597 -15.454 7.790 1.00 57.00 280 THR A O 1
ATOM 2305 N N . LYS A 1 281 ? -18.179 -15.780 9.359 1.00 50.59 281 LYS A N 1
ATOM 2306 C CA . LYS A 1 281 ? -17.690 -17.100 9.768 1.00 50.59 281 LYS A CA 1
ATOM 2307 C C . LYS A 1 281 ? -18.128 -18.066 8.676 1.00 50.59 281 LYS A C 1
ATOM 2309 O O . LYS A 1 281 ? -19.333 -18.160 8.436 1.00 50.59 281 LYS A O 1
ATOM 2314 N N . ASP A 1 282 ? -17.182 -18.747 8.041 1.00 46.66 282 ASP A N 1
ATOM 2315 C CA . ASP A 1 282 ? -17.516 -19.938 7.266 1.00 46.66 282 ASP A CA 1
ATOM 2316 C C . ASP A 1 282 ? -18.287 -20.879 8.214 1.00 46.66 282 ASP A C 1
ATOM 2318 O O . ASP A 1 282 ? -17.802 -21.234 9.294 1.00 46.66 282 ASP A O 1
ATOM 2322 N N . LYS A 1 283 ? -19.550 -21.137 7.871 1.00 38.94 283 LYS A N 1
ATOM 2323 C CA . LYS A 1 283 ? -20.338 -22.240 8.416 1.00 38.94 283 LYS A CA 1
ATOM 2324 C C . LYS A 1 283 ? -20.197 -23.407 7.461 1.00 38.94 283 LYS A C 1
ATOM 2326 O O . LYS A 1 283 ? -20.297 -23.142 6.242 1.00 38.94 283 LYS A O 1
#

Foldseek 3Di:
DVVVVVVVVVVVVVVVVVVDPPPDDPVVVVVVVVVVCQWFDPLADPVLLVVLLVLLVVLQVVLVVQLVVLVPDDDDPLSVVSNLLSLLSNLLSVVSNLLGTDCVRPVSVVVVVVVVVVLVVVLVPDPVSVVSVVSSVVSVVVLVVVVVLVLLNLLVSLLSSLLVVLSVVLVVVCVVCVVCNVVSVVVSVVVSVVVCLVCVLVSSLCCCCRSVVNNVLSVLRDSLLSVLSVLVVVLVVLVVVVVVCVVVPVPDDPVNVVVSVVVSVVSVVPHPVCSPRHSDDDD

Sequence (283 aa):
MKIIESQKRIEELNEIGKHLEVEGEIPIIYERIKLMKKIWNNNMNKKSRIIFVVIGLILIIISSISFFIKYNHDPDFVTYAILAACSVFIALGLELIILIFNFKNTCVKSILLILLGGFIVANFYNEHIRTGSILLIISILIFIIIAFTKNIFSTFITFALLSFPFFISSLVLLGLFSSHENAIIYLMLVIFFLFYRLVGVNVNKFFIGRCMGFKQEARMYDLVQLKEQINFIYIIVFILMNISNWFFNNNEMVATVLNNVFITGIAITNIKWRCIFWFTKDK

pLDDT: mean 72.46, std 15.05, range [38.94, 94.06]

Secondary structure (DSSP, 8-state):
-HHHHHHHHHHHHHHHHHH----SSHHHHHHHHHHHHHHB-TTS-HHHHHHHHHHHHHHHHHHHHHHHHHHTS---HHHHHHHHHHHHHHHHHHHHHHTTB-TTSHHHHHHHHHHHHHHHHHHHH-HHHHHHHHHHHHHHHHHHHHHHSHHHHHHHHHHHHHHHHHHHHHHHHHHH-GGGHHHHHHHHHHHHHHHHHHHHHHHHHHIIIIII--HHHHHH--HHHHHHHHHHHHHHHHHHHHHHHHHH-TT--HHHHHHHHHHHHHHHHT--HHHHH------

Radius of gyration: 23.7 Å; chains: 1; bounding box: 45×54×78 Å